Protein 4R2L (pdb70)

CATH classification: 3.40.50.620

Secondary structure (DSSP, 8-state):
--EEEEE--TT-HHHHHTTHHHHHHHHHHHT-EEEEEEEE---HHHHHTTB--B----HHHHHHHHHHHHHHHHTTS---GGGEEEEEEES-HHHHHHHHHHHTT-SEEEEESS-TT--S-SS-HHHHHHHHH-SSEEEEE-/--EEEEE--TT-HHHHHHTHHHHHHHHHHHT-EEEEEEEE---HHHHHH---HHHHHHHHHHHHHHHHTTS---GGGEEEEEEES-HHHHHHHHHHHTT-SEEEEE-----SSS-SS-HHHHHHHHH-SSEEEEE-

Nearest PDB structures (foldseek):
  4r2l-assembly1_B-2  TM=1.007E+00  e=8.405E-29  Salmonella enterica subsp. enterica serovar Typhimurium str. LT2
  4r2l-assembly1_A-2  TM=9.938E-01  e=1.748E-26  Salmonella enterica subsp. enterica serovar Typhimurium str. LT2
  3fh0-assembly1_B  TM=9.616E-01  e=6.471E-21  Klebsiella pneumoniae subsp. pneumoniae MGH 78578
  3fh0-assembly1_A  TM=9.639E-01  e=4.004E-20  Klebsiella pneumoniae subsp. pneumoniae MGH 78578
  3fdx-assembly1_A  TM=9.590E-01  e=9.958E-20  Klebsiella pneumoniae subsp. pneumoniae MGH 78578

B-factor: mean 38.32, std 17.68, range [14.51, 122.8]

InterPro domains:
  IPR006015 Universal stress protein A family [PR01438] (2-20)
  IPR006015 Universal stress protein A family [PR01438] (105-117)
  IPR006015 Universal stress protein A family [PR01438] (122-144)
  IPR006016 UspA [PF00582] (1-144)
  IPR014729 Rossmann-like alpha/beta/alpha sandwich fold [G3DSA:3.40.50.620] (1-144)

Solvent-accessible surface area: 14671 Å² total; per-residue (Å²): 137,45,22,0,0,0,19,9,69,50,96,21,92,62,34,3,60,42,3,38,75,32,0,50,25,4,5,82,74,56,72,2,33,1,22,0,1,4,20,26,72,59,96,105,163,114,57,104,112,29,72,80,156,34,148,31,88,57,57,115,91,57,58,66,106,5,87,59,83,0,74,56,25,18,167,128,9,131,29,81,97,122,39,34,92,21,34,34,18,78,10,29,36,78,81,61,11,38,101,30,8,102,97,53,87,7,65,0,0,1,12,16,1,41,139,57,106,63,107,98,146,74,12,20,83,50,8,26,18,0,0,93,96,5,136,15,2,0,0,0,0,74,131,53,19,0,0,0,21,9,64,46,98,29,96,78,30,3,110,36,4,19,74,34,0,49,28,5,5,105,70,47,79,1,50,1,22,0,2,4,20,27,76,60,108,102,168,146,78,98,129,103,146,56,63,76,88,69,51,65,94,4,29,65,70,0,101,61,20,26,138,117,16,123,25,67,96,130,33,36,92,34,37,41,19,83,7,34,33,71,74,60,10,29,87,33,7,118,125,55,88,9,64,0,0,0,11,16,0,38,149,79,92,180,68,128,153,74,16,21,86,51,8,24,18,0,1,90,92,6,133,15,2,0,0,0,0,73

Organism: Salmonella typhimurium (strain LT2 / SGSC1412 / ATCC 700720) (NCBI:txid99287)

Radius of gyration: 20.9 Å; Cα contacts (8 Å, |Δi|>4): 509; chains: 2; bounding box: 64×66×35 Å

Structure (mmCIF, N/CA/C/O backbone):
data_4R2L
#
_entry.id   4R2L
#
_cell.length_a   132.760
_cell.length_b   132.760
_cell.length_c   32.710
_cell.angle_alpha   90.00
_cell.angle_beta   90.00
_cell.angle_gamma   90.00
#
_symmetry.space_group_name_H-M   'P 43 21 2'
#
loop_
_entity.id
_entity.type
_entity.pdbx_description
1 polymer 'Universal stress protein F'
2 non-polymer 'MAGNESIUM ION'
3 non-polymer "ADENOSINE-5'-TRIPHOSPHATE"
4 non-polymer 'CHLORIDE ION'
5 non-polymer 1,2-ETHANEDIOL
6 water water
#
loop_
_atom_site.group_PDB
_atom_site.id
_atom_site.type_symbol
_atom_site.label_atom_id
_atom_site.label_alt_id
_atom_site.label_comp_id
_atom_site.label_asym_id
_atom_site.label_entity_id
_atom_site.label_seq_id
_atom_site.pdbx_PDB_ins_code
_atom_site.Cartn_x
_atom_site.Cartn_y
_atom_site.Cartn_z
_atom_site.occupancy
_atom_site.B_iso_or_equiv
_atom_site.auth_seq_id
_atom_site.auth_comp_id
_atom_site.auth_asym_id
_atom_site.auth_atom_id
_atom_site.pdbx_PDB_model_num
ATOM 1 N N . ASN A 1 16 ? 13.937 -56.438 4.792 1.00 51.96 2 ASN A N 1
ATOM 2 C CA . ASN A 1 16 ? 14.947 -56.753 3.729 1.00 49.78 2 ASN A CA 1
ATOM 3 C C . ASN A 1 16 ? 15.525 -55.501 3.003 1.00 46.25 2 ASN A C 1
ATOM 4 O O . ASN A 1 16 ? 15.536 -54.381 3.566 1.00 46.81 2 ASN A O 1
ATOM 6 N N . ARG A 1 17 ? 15.979 -55.683 1.760 1.00 69.14 3 ARG A N 1
ATOM 7 C CA . ARG A 1 17 ? 16.950 -54.755 1.152 1.00 59.82 3 ARG A CA 1
ATOM 8 C C . ARG A 1 17 ? 16.385 -53.359 0.820 1.00 52.63 3 ARG A C 1
ATOM 9 O O . ARG A 1 17 ? 15.208 -53.211 0.462 1.00 51.28 3 ARG A O 1
ATOM 17 N N . THR A 1 18 ? 17.244 -52.345 0.970 1.00 44.69 4 THR A N 1
ATOM 18 C CA . THR A 1 18 ? 16.888 -50.937 0.734 1.00 40.12 4 THR A CA 1
ATOM 19 C C . THR A 1 18 ? 17.800 -50.334 -0.327 1.00 34.94 4 THR A C 1
ATOM 20 O O . THR A 1 18 ? 19.034 -50.315 -0.166 1.00 32.72 4 THR A O 1
ATOM 24 N N . ILE A 1 19 ? 17.206 -49.778 -1.380 1.00 32.08 5 ILE A N 1
ATOM 25 C CA . ILE A 1 19 ? 17.989 -49.219 -2.483 1.00 29.09 5 ILE A CA 1
ATOM 26 C C . ILE A 1 19 ? 17.685 -47.711 -2.563 1.00 27.14 5 ILE A C 1
ATOM 27 O O . ILE A 1 19 ? 16.535 -47.309 -2.519 1.00 28.91 5 ILE A O 1
ATOM 32 N N . LEU A 1 20 ? 18.721 -46.903 -2.614 1.00 25.26 6 LEU A N 1
ATOM 33 C CA . LEU A 1 20 ? 18.609 -45.446 -2.891 1.00 24.29 6 LEU A CA 1
ATOM 34 C C . LEU A 1 20 ? 18.903 -45.038 -4.360 1.00 22.97 6 LEU A C 1
ATOM 35 O O . LEU A 1 20 ? 19.931 -45.384 -4.921 1.00 21.68 6 LEU A O 1
ATOM 40 N N . VAL A 1 21 ? 17.971 -44.297 -4.937 1.00 22.90 7 VAL A N 1
ATOM 41 C CA . VAL A 1 21 ? 18.025 -43.870 -6.314 1.00 23.49 7 VAL A CA 1
ATOM 42 C C . VAL A 1 21 ? 17.908 -42.350 -6.307 1.00 22.21 7 VAL A C 1
ATOM 43 O O . VAL A 1 21 ? 16.789 -41.785 -6.273 1.00 22.72 7 VAL A O 1
ATOM 47 N N . PRO A 1 22 ? 19.043 -41.682 -6.356 1.00 21.25 8 PRO A N 1
ATOM 48 C CA . PRO A 1 22 ? 19.115 -40.212 -6.394 1.00 21.09 8 PRO A CA 1
ATOM 49 C C . PRO A 1 22 ? 18.675 -39.768 -7.782 1.00 22.70 8 PRO A C 1
ATOM 50 O O . PRO A 1 22 ? 19.105 -40.349 -8.748 1.00 23.09 8 PRO A O 1
ATOM 54 N N . ILE A 1 23 ? 17.760 -38.806 -7.898 1.00 23.55 9 ILE A N 1
ATOM 55 C CA . ILE A 1 23 ? 17.286 -38.362 -9.174 1.00 25.62 9 ILE A CA 1
ATOM 56 C C . ILE A 1 23 ? 17.462 -36.849 -9.287 1.00 26.20 9 ILE A C 1
ATOM 57 O O . ILE A 1 23 ? 16.961 -36.100 -8.438 1.00 25.59 9 ILE A O 1
ATOM 62 N N . ASP A 1 24 ? 18.036 -36.409 -10.390 1.00 26.53 10 ASP A N 1
ATOM 63 C CA . ASP A 1 24 ? 18.141 -34.988 -10.667 1.00 28.67 10 ASP A CA 1
ATOM 64 C C . ASP A 1 24 ? 16.963 -34.646 -11.607 1.00 30.32 10 ASP A C 1
ATOM 65 O O . ASP A 1 24 ? 16.962 -34.982 -12.813 1.00 31.05 10 ASP A O 1
ATOM 70 N N . ILE A 1 25 ? 15.908 -34.011 -11.077 1.00 31.12 11 ILE A N 1
ATOM 71 C CA . ILE A 1 25 ? 14.728 -33.746 -11.905 1.00 33.68 11 ILE A CA 1
ATOM 72 C C . ILE A 1 25 ? 14.997 -32.828 -13.103 1.00 36.34 11 ILE A C 1
ATOM 73 O O . ILE A 1 25 ? 14.093 -32.613 -13.941 1.00 37.99 11 ILE A O 1
ATOM 78 N N . SER A 1 26 ? 16.177 -32.213 -13.149 1.00 36.92 12 SER A N 1
ATOM 79 C CA . SER A 1 26 ? 16.503 -31.368 -14.274 1.00 42.44 12 SER A CA 1
ATOM 80 C C . SER A 1 26 ? 16.948 -32.090 -15.571 1.00 46.53 12 SER A C 1
ATOM 81 O O . SER A 1 26 ? 17.083 -31.424 -16.583 1.00 48.98 12 SER A O 1
ATOM 84 N N . ASP A 1 27 ? 17.067 -33.424 -15.588 1.00 49.67 13 ASP A N 1
ATOM 85 C CA . ASP A 1 27 ? 17.443 -34.162 -16.834 1.00 55.13 13 ASP A CA 1
ATOM 86 C C . ASP A 1 27 ? 16.769 -35.555 -17.103 1.00 55.86 13 ASP A C 1
ATOM 87 O O . ASP A 1 27 ? 17.061 -36.513 -16.386 1.00 49.40 13 ASP A O 1
ATOM 92 N N . SER A 1 28 ? 15.935 -35.671 -18.154 1.00 57.84 14 SER A N 1
ATOM 93 C CA . SER A 1 28 ? 15.269 -36.959 -18.584 1.00 57.63 14 SER A CA 1
ATOM 94 C C . SER A 1 28 ? 16.115 -38.251 -18.686 1.00 57.75 14 SER A C 1
ATOM 95 O O . SER A 1 28 ? 15.662 -39.344 -18.309 1.00 53.86 14 SER A O 1
ATOM 97 N N . GLU A 1 29 ? 17.319 -38.139 -19.238 1.00 59.20 15 GLU A N 1
ATOM 98 C CA . GLU A 1 29 ? 18.136 -39.330 -19.510 1.00 60.23 15 GLU A CA 1
ATOM 99 C C . GLU A 1 29 ? 18.864 -39.878 -18.274 1.00 55.44 15 GLU A C 1
ATOM 100 O O . GLU A 1 29 ? 18.907 -41.111 -18.093 1.00 57.54 15 GLU A O 1
ATOM 106 N N . LEU A 1 30 ? 19.429 -38.999 -17.421 1.00 53.65 16 LEU A N 1
ATOM 107 C CA . LEU A 1 30 ? 20.055 -39.477 -16.153 1.00 47.53 16 LEU A CA 1
ATOM 108 C C . LEU A 1 30 ? 19.052 -40.410 -15.445 1.00 45.55 16 LEU A C 1
ATOM 109 O O . LEU A 1 30 ? 19.438 -41.359 -14.800 1.00 40.51 16 LEU A O 1
ATOM 114 N N . THR A 1 31 ? 17.751 -40.084 -15.560 1.00 48.19 17 THR A N 1
ATOM 115 C CA . THR A 1 31 ? 16.658 -40.975 -15.124 1.00 49.03 17 THR A CA 1
ATOM 116 C C . THR A 1 31 ? 16.333 -42.145 -16.040 1.00 49.31 17 THR A C 1
ATOM 117 O O . THR A 1 31 ? 16.347 -43.303 -15.601 1.00 54.50 17 THR A O 1
ATOM 121 N N . GLN A 1 32 ? 16.029 -41.859 -17.306 1.00 49.38 18 GLN A N 1
ATOM 122 C CA . GLN A 1 32 ? 15.655 -42.917 -18.228 1.00 49.80 18 GLN A CA 1
ATOM 123 C C . GLN A 1 32 ? 16.670 -44.118 -18.195 1.00 46.84 18 GLN A C 1
ATOM 124 O O . GLN A 1 32 ? 16.285 -45.291 -18.300 1.00 46.57 18 GLN A O 1
ATOM 126 N N . ARG A 1 33 ? 17.952 -43.849 -17.974 1.00 47.98 19 ARG A N 1
ATOM 127 C CA . ARG A 1 33 ? 19.012 -44.918 -18.029 1.00 45.27 19 ARG A CA 1
ATOM 128 C C . ARG A 1 33 ? 18.993 -46.005 -16.880 1.00 41.91 19 ARG A C 1
ATOM 129 O O . ARG A 1 33 ? 19.264 -47.214 -17.055 1.00 39.11 19 ARG A O 1
ATOM 137 N N . VAL A 1 34 ? 18.696 -45.506 -15.683 1.00 38.90 20 VAL A N 1
ATOM 138 C CA . VAL A 1 34 ? 18.715 -46.286 -14.517 1.00 36.15 20 VAL A CA 1
ATOM 139 C C . VAL A 1 34 ? 17.507 -47.200 -14.385 1.00 34.80 20 VAL A C 1
ATOM 140 O O . VAL A 1 34 ? 17.530 -48.073 -13.531 1.00 33.18 20 VAL A O 1
ATOM 142 N N . ILE A 1 35 ? 16.459 -46.998 -15.183 1.00 36.53 21 ILE A N 1
ATOM 143 C CA . ILE A 1 35 ? 15.182 -47.679 -14.941 1.00 38.42 21 ILE A CA 1
ATOM 144 C C . ILE A 1 35 ? 15.324 -49.194 -14.887 1.00 39.35 21 ILE A C 1
ATOM 145 O O . ILE A 1 35 ? 14.975 -49.836 -13.891 1.00 37.94 21 ILE A O 1
ATOM 150 N N . SER A 1 36 ? 15.853 -49.763 -15.953 1.00 40.65 22 SER A N 1
ATOM 151 C CA . SER A 1 36 ? 15.932 -51.202 -16.019 1.00 43.20 22 SER A CA 1
ATOM 152 C C . SER A 1 36 ? 16.828 -51.747 -14.909 1.00 39.55 22 SER A C 1
ATOM 153 O O . SER A 1 36 ? 16.536 -52.812 -14.363 1.00 39.44 22 SER A O 1
ATOM 156 N N . HIS A 1 37 ? 17.895 -51.030 -14.556 1.00 35.96 23 HIS A N 1
ATOM 157 C CA . HIS A 1 37 ? 18.770 -51.457 -13.456 1.00 35.37 23 HIS A CA 1
ATOM 158 C C . HIS A 1 37 ? 18.106 -51.444 -12.085 1.00 33.76 23 HIS A C 1
ATOM 159 O O . HIS A 1 37 ? 18.287 -52.346 -11.280 1.00 34.07 23 HIS A O 1
ATOM 166 N N . VAL A 1 38 ? 17.332 -50.401 -11.819 1.00 32.57 24 VAL A N 1
ATOM 167 C CA . VAL A 1 38 ? 16.626 -50.259 -10.539 1.00 33.02 24 VAL A CA 1
ATOM 168 C C . VAL A 1 38 ? 15.556 -51.349 -10.401 1.00 34.98 24 VAL A C 1
ATOM 169 O O . VAL A 1 38 ? 15.409 -51.956 -9.343 1.00 35.87 24 VAL A O 1
ATOM 173 N N . GLU A 1 39 ? 14.856 -51.626 -11.492 1.00 37.42 25 GLU A N 1
ATOM 174 C CA . GLU A 1 39 ? 13.818 -52.651 -11.504 1.00 40.60 25 GLU A CA 1
ATOM 175 C C . GLU A 1 39 ? 14.428 -54.033 -11.229 1.00 42.79 25 GLU A C 1
ATOM 176 O O . GLU A 1 39 ? 13.922 -54.793 -10.401 1.00 44.62 25 GLU A O 1
ATOM 182 N N . ALA A 1 40 ? 15.534 -54.314 -11.910 1.00 41.63 26 ALA A N 1
ATOM 183 C CA . ALA A 1 40 ? 16.209 -55.601 -11.832 1.00 43.76 26 ALA A CA 1
ATOM 184 C C . ALA A 1 40 ? 16.762 -55.796 -10.422 1.00 43.46 26 ALA A C 1
ATOM 185 O O . ALA A 1 40 ? 16.592 -56.866 -9.823 1.00 44.97 26 ALA A O 1
ATOM 187 N N . GLU A 1 41 ? 17.382 -54.753 -9.880 1.00 40.54 27 GLU A N 1
ATOM 188 C CA . GLU A 1 41 ? 17.959 -54.846 -8.533 1.00 42.59 27 GLU A CA 1
ATOM 189 C C . GLU A 1 41 ? 16.828 -55.027 -7.506 1.00 43.32 27 GLU A C 1
ATOM 190 O O . GLU A 1 41 ? 16.953 -55.783 -6.540 1.00 44.07 27 GLU A O 1
ATOM 196 N N . ALA A 1 42 ? 15.706 -54.358 -7.741 1.00 43.56 28 ALA A N 1
ATOM 197 C CA . ALA A 1 42 ? 14.581 -54.448 -6.830 1.00 47.01 28 ALA A CA 1
ATOM 198 C C . ALA A 1 42 ? 13.958 -55.837 -6.850 1.00 52.38 28 ALA A C 1
ATOM 199 O O . ALA A 1 42 ? 13.635 -56.362 -5.793 1.00 55.67 28 ALA A O 1
ATOM 201 N N . LYS A 1 43 ? 13.809 -56.433 -8.040 1.00 55.49 29 LYS A N 1
ATOM 202 C CA . LYS A 1 43 ? 13.101 -57.734 -8.193 1.00 61.13 29 LYS A CA 1
ATOM 203 C C . LYS A 1 43 ? 13.848 -58.895 -7.555 1.00 64.85 29 LYS A C 1
ATOM 204 O O . LYS A 1 43 ? 13.240 -59.884 -7.148 1.00 68.32 29 LYS A O 1
ATOM 206 N N . ILE A 1 44 ? 15.171 -58.783 -7.485 1.00 65.22 30 ILE A N 1
ATOM 207 C CA . ILE A 1 44 ? 16.010 -59.818 -6.866 1.00 69.53 30 ILE A CA 1
ATOM 208 C C . ILE A 1 44 ? 15.353 -60.330 -5.557 1.00 73.03 30 ILE A C 1
ATOM 209 O O . ILE A 1 44 ? 15.223 -61.546 -5.354 1.00 77.13 30 ILE A O 1
ATOM 214 N N . ASP A 1 45 ? 14.892 -59.407 -4.708 1.00 72.41 31 ASP A N 1
ATOM 215 C CA . ASP A 1 45 ? 14.385 -59.761 -3.369 1.00 74.64 31 ASP A CA 1
ATOM 216 C C . ASP A 1 45 ? 13.352 -58.765 -2.815 1.00 71.97 31 ASP A C 1
ATOM 217 O O . ASP A 1 45 ? 13.305 -58.510 -1.601 1.00 72.31 31 ASP A O 1
ATOM 222 N N . ASP A 1 46 ? 12.527 -58.215 -3.704 1.00 69.03 32 ASP A N 1
ATOM 223 C CA . ASP A 1 46 ? 11.468 -57.259 -3.329 1.00 67.54 32 ASP A CA 1
ATOM 224 C C . ASP A 1 46 ? 11.954 -56.135 -2.384 1.00 61.57 32 ASP A C 1
ATOM 225 O O . ASP A 1 46 ? 11.368 -55.876 -1.330 1.00 63.13 32 ASP A O 1
ATOM 227 N N . ALA A 1 47 ? 13.021 -55.455 -2.793 1.00 56.53 33 ALA A N 1
ATOM 228 C CA . ALA A 1 47 ? 13.593 -54.364 -2.016 1.00 51.69 33 ALA A CA 1
ATOM 229 C C . ALA A 1 47 ? 12.680 -53.121 -1.995 1.00 48.88 33 ALA A C 1
ATOM 230 O O . ALA A 1 47 ? 11.896 -52.908 -2.918 1.00 50.13 33 ALA A O 1
ATOM 232 N N . LYS A 1 48 ? 12.787 -52.318 -0.935 1.00 46.13 34 LYS A N 1
ATOM 233 C CA . LYS A 1 48 ? 12.225 -50.971 -0.897 1.00 43.25 34 LYS A CA 1
ATOM 234 C C . LYS A 1 48 ? 13.148 -49.989 -1.608 1.00 38.69 34 LYS A C 1
ATOM 235 O O . LYS A 1 48 ? 14.377 -50.003 -1.402 1.00 36.46 34 LYS A O 1
ATOM 237 N N . VAL A 1 49 ? 12.558 -49.159 -2.461 1.00 36.81 35 VAL A N 1
ATOM 238 C CA . VAL A 1 49 ? 13.332 -48.227 -3.266 1.00 33.25 35 VAL A CA 1
ATOM 239 C C . VAL A 1 49 ? 12.975 -46.811 -2.864 1.00 32.57 35 VAL A C 1
ATOM 240 O O . VAL A 1 49 ? 11.791 -46.370 -2.959 1.00 35.16 35 VAL A O 1
ATOM 244 N N . HIS A 1 50 ? 13.992 -46.124 -2.373 1.00 30.73 36 HIS A N 1
ATOM 245 C CA . HIS A 1 50 ? 13.899 -44.727 -1.976 1.00 31.15 36 HIS A CA 1
ATOM 246 C C . HIS A 1 50 ? 14.473 -43.836 -3.070 1.00 27.80 36 HIS A C 1
ATOM 247 O O . HIS A 1 50 ? 15.602 -44.005 -3.453 1.00 26.03 36 HIS A O 1
ATOM 254 N N . PHE A 1 51 ? 13.668 -42.895 -3.569 1.00 28.17 37 PHE A N 1
ATOM 255 C CA . PHE A 1 51 ? 14.110 -41.948 -4.591 1.00 27.28 37 PHE A CA 1
ATOM 256 C C . PHE A 1 51 ? 14.311 -40.603 -3.942 1.00 28.06 37 PHE A C 1
ATOM 257 O O . PHE A 1 51 ? 13.458 -40.165 -3.176 1.00 31.26 37 PHE A O 1
ATOM 265 N N . LEU A 1 52 ? 15.437 -39.970 -4.213 1.00 27.23 38 LEU A N 1
ATOM 266 C CA . LEU A 1 52 ? 15.765 -38.682 -3.604 1.00 27.98 38 LEU A CA 1
ATOM 267 C C . LEU A 1 52 ? 16.181 -37.656 -4.636 1.00 28.39 38 LEU A C 1
ATOM 268 O O . LEU A 1 52 ? 17.096 -37.902 -5.425 1.00 26.19 38 LEU A O 1
ATOM 273 N N . THR A 1 53 ? 15.528 -36.494 -4.609 1.00 27.77 39 THR A N 1
ATOM 274 C CA . THR A 1 53 ? 15.986 -35.360 -5.379 1.00 28.75 39 THR A CA 1
ATOM 275 C C . THR A 1 53 ? 16.422 -34.279 -4.428 1.00 30.03 39 THR A C 1
ATOM 276 O O . THR A 1 53 ? 15.788 -34.035 -3.362 1.00 31.38 39 THR A O 1
ATOM 280 N N . VAL A 1 54 ? 17.516 -33.627 -4.798 1.00 29.85 40 VAL A N 1
ATOM 281 C CA . VAL A 1 54 ? 18.103 -32.592 -3.954 1.00 31.91 40 VAL A CA 1
ATOM 282 C C . VAL A 1 54 ? 18.073 -31.262 -4.656 1.00 33.85 40 VAL A C 1
ATOM 283 O O . VAL A 1 54 ? 18.522 -31.139 -5.805 1.00 33.55 40 VAL A O 1
ATOM 287 N N . ILE A 1 55 ? 17.505 -30.273 -3.964 1.00 36.61 41 ILE A N 1
ATOM 288 C CA . ILE A 1 55 ? 17.429 -28.901 -4.463 1.00 39.03 41 ILE A CA 1
ATOM 289 C C . ILE A 1 55 ? 18.715 -28.224 -4.027 1.00 40.52 41 ILE A C 1
ATOM 290 O O . ILE A 1 55 ? 18.922 -28.028 -2.838 1.00 40.74 41 ILE A O 1
ATOM 295 N N . PRO A 1 56 ? 19.561 -27.860 -4.987 1.00 43.04 42 PRO A N 1
ATOM 296 C CA . PRO A 1 56 ? 20.887 -27.473 -4.521 1.00 45.06 42 PRO A CA 1
ATOM 297 C C . PRO A 1 56 ? 20.990 -26.093 -3.904 1.00 49.96 42 PRO A C 1
ATOM 298 O O . PRO A 1 56 ? 20.302 -25.162 -4.303 1.00 52.10 42 PRO A O 1
ATOM 302 N N . SER A 1 57 ? 21.829 -25.981 -2.877 1.00 54.68 43 SER A N 1
ATOM 303 C CA . SER A 1 57 ? 22.061 -24.691 -2.228 1.00 58.94 43 SER A CA 1
ATOM 304 C C . SER A 1 57 ? 22.915 -23.854 -3.165 1.00 58.92 43 SER A C 1
ATOM 305 O O . SER A 1 57 ? 23.673 -24.404 -3.951 1.00 57.33 43 SER A O 1
ATOM 308 N N . LEU A 1 58 ? 22.767 -22.533 -3.067 1.00 61.06 44 LEU A N 1
ATOM 309 C CA . LEU A 1 58 ? 23.272 -21.562 -4.056 1.00 62.67 44 LEU A CA 1
ATOM 310 C C . LEU A 1 58 ? 24.243 -20.555 -3.471 1.00 64.28 44 LEU A C 1
ATOM 311 O O . LEU A 1 58 ? 23.990 -19.337 -3.543 1.00 67.25 44 LEU A O 1
ATOM 316 N N . PRO A 1 59 ? 25.355 -21.045 -2.896 1.00 61.74 45 PRO A N 1
ATOM 317 C CA . PRO A 1 59 ? 26.226 -20.168 -2.107 1.00 64.59 45 PRO A CA 1
ATOM 318 C C . PRO A 1 59 ? 26.663 -18.921 -2.869 1.00 68.60 45 PRO A C 1
ATOM 319 O O . PRO A 1 59 ? 26.605 -17.784 -2.340 1.00 72.47 45 PRO A O 1
ATOM 323 N N . TYR A 1 60 ? 27.078 -19.124 -4.116 1.00 66.63 46 TYR A N 1
ATOM 324 C CA . TYR A 1 60 ? 27.564 -18.003 -4.946 1.00 70.90 46 TYR A CA 1
ATOM 325 C C . TYR A 1 60 ? 26.453 -16.972 -5.207 1.00 74.16 46 TYR A C 1
ATOM 326 O O . TYR A 1 60 ? 26.625 -15.791 -4.952 1.00 78.84 46 TYR A O 1
ATOM 335 N N . TYR A 1 61 ? 25.302 -17.426 -5.687 1.00 72.72 47 TYR A N 1
ATOM 336 C CA . TYR A 1 61 ? 24.179 -16.514 -5.914 1.00 76.37 47 TYR A CA 1
ATOM 337 C C . TYR A 1 61 ? 23.793 -15.814 -4.638 1.00 78.68 47 TYR A C 1
ATOM 338 O O . TYR A 1 61 ? 23.475 -14.622 -4.641 1.00 81.90 47 TYR A O 1
ATOM 347 N N . ALA A 1 62 ? 23.846 -16.554 -3.538 1.00 76.13 48 ALA A N 1
ATOM 348 C CA . ALA A 1 62 ? 23.740 -15.929 -2.224 1.00 79.54 48 ALA A CA 1
ATOM 349 C C . ALA A 1 62 ? 24.655 -14.717 -2.127 1.00 83.78 48 ALA A C 1
ATOM 350 O O . ALA A 1 62 ? 24.168 -13.635 -1.773 1.00 88.86 48 ALA A O 1
ATOM 352 N N . SER A 1 63 ? 25.957 -14.866 -2.443 1.00 83.24 49 SER A N 1
ATOM 353 C CA A SER A 1 63 ? 26.906 -13.734 -2.300 0.80 88.32 49 SER A CA 1
ATOM 354 C CA B SER A 1 63 ? 26.912 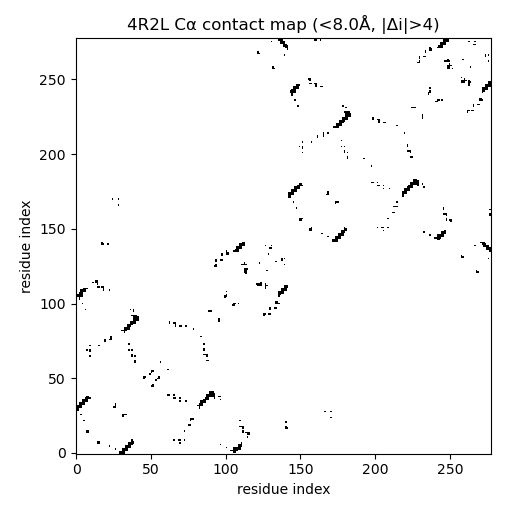-13.754 -2.312 0.20 88.47 49 SER A CA 1
ATOM 355 C C . SER A 1 63 ? 26.582 -12.551 -3.220 1.00 92.99 49 SER A C 1
ATOM 356 O O . SER A 1 63 ? 26.980 -11.410 -2.933 1.00 98.90 49 SER A O 1
ATOM 361 N N . LEU A 1 64 ? 25.865 -12.813 -4.319 1.00 90.96 50 LEU A N 1
ATOM 362 C CA . LEU A 1 64 ? 25.359 -11.757 -5.214 1.00 95.26 50 LEU A CA 1
ATOM 363 C C . LEU A 1 64 ? 24.037 -11.189 -4.712 1.00 96.98 50 LEU A C 1
ATOM 364 O O . LEU A 1 64 ? 23.363 -10.451 -5.422 1.00 99.81 50 LEU A O 1
ATOM 369 N N . GLY A 1 65 ? 23.656 -11.542 -3.491 1.00 96.07 51 GLY A N 1
ATOM 370 C CA . GLY A 1 65 ? 22.452 -10.994 -2.886 1.00 98.90 51 GLY A CA 1
ATOM 371 C C . GLY A 1 65 ? 21.156 -11.680 -3.291 1.00 96.38 51 GLY A C 1
ATOM 372 O O . GLY A 1 65 ? 20.093 -11.073 -3.139 1.00 98.61 51 GLY A O 1
ATOM 373 N N . LEU A 1 66 ? 21.238 -12.938 -3.776 1.00 92.56 52 LEU A N 1
ATOM 374 C CA . LEU A 1 66 ? 20.047 -13.730 -4.181 1.00 90.37 52 LEU A CA 1
ATOM 375 C C . LEU A 1 66 ? 19.688 -14.835 -3.184 1.00 86.81 52 LEU A C 1
ATOM 376 O O . LEU A 1 66 ? 20.466 -15.778 -2.972 1.00 84.86 52 LEU A O 1
ATOM 381 N N . ALA A 1 67 ? 18.486 -14.742 -2.619 1.00 88.47 53 ALA A N 1
ATOM 382 C CA . ALA A 1 67 ? 18.039 -15.663 -1.578 1.00 86.47 53 ALA A CA 1
ATOM 383 C C . ALA A 1 67 ? 16.769 -16.410 -2.000 1.00 83.71 53 ALA A C 1
ATOM 384 O O . ALA A 1 67 ? 15.699 -15.779 -2.095 1.00 88.52 53 ALA A O 1
ATOM 386 N N . SER A 1 69 ? 18.089 -8.909 0.472 1.00 116.48 55 SER A N 1
ATOM 387 C CA . SER A 1 69 ? 17.974 -7.914 -0.576 1.00 120.35 55 SER A CA 1
ATOM 388 C C . SER A 1 69 ? 17.201 -8.469 -1.769 1.00 116.97 55 SER A C 1
ATOM 389 O O . SER A 1 69 ? 16.094 -7.997 -2.074 1.00 119.16 55 SER A O 1
ATOM 391 N N . ALA A 1 70 ? 17.782 -9.461 -2.436 1.00 111.68 56 ALA A N 1
ATOM 392 C CA . ALA A 1 70 ? 17.188 -10.063 -3.641 1.00 108.90 56 ALA A CA 1
ATOM 393 C C . ALA A 1 70 ? 16.582 -11.432 -3.353 1.00 102.55 56 ALA A C 1
ATOM 394 O O . ALA A 1 70 ? 16.956 -12.083 -2.373 1.00 99.39 56 ALA A O 1
ATOM 396 N N . GLU A 1 71 ? 15.700 -11.880 -4.257 1.00 100.53 57 GLU A N 1
ATOM 397 C CA . GLU A 1 71 ? 14.719 -12.930 -3.958 1.00 95.66 57 GLU A CA 1
ATOM 398 C C . GLU A 1 71 ? 14.636 -14.081 -4.970 1.00 92.22 57 GLU A C 1
ATOM 399 O O . GLU A 1 71 ? 14.502 -13.870 -6.181 1.00 93.40 57 GLU A O 1
ATOM 405 N N . LEU A 1 72 ? 14.716 -15.296 -4.432 1.00 86.72 58 LEU A N 1
ATOM 406 C CA . LEU A 1 72 ? 14.296 -16.525 -5.094 1.00 81.94 58 LEU A CA 1
ATOM 407 C C . LEU A 1 72 ? 13.008 -16.976 -4.364 1.00 81.22 58 LEU A C 1
ATOM 408 O O . LEU A 1 72 ? 12.704 -16.442 -3.297 1.00 83.99 58 LEU A O 1
ATOM 410 N N . PRO A 1 73 ? 12.241 -17.950 -4.921 1.00 78.69 59 PRO A N 1
ATOM 411 C CA . PRO A 1 73 ? 10.979 -18.439 -4.284 1.00 77.52 59 PRO A CA 1
ATOM 412 C C . PRO A 1 73 ? 11.198 -19.080 -2.915 1.00 74.02 59 PRO A C 1
ATOM 413 O O . PRO A 1 73 ? 12.337 -19.373 -2.554 1.00 70.22 59 PRO A O 1
ATOM 417 N N . ALA A 1 74 ? 10.114 -19.271 -2.165 1.00 73.07 60 ALA A N 1
ATOM 418 C CA . ALA A 1 74 ? 10.191 -19.930 -0.861 1.00 71.72 60 ALA A CA 1
ATOM 419 C C . ALA A 1 74 ? 10.674 -21.375 -1.022 1.00 66.21 60 ALA A C 1
ATOM 420 O O . ALA A 1 74 ? 10.218 -22.068 -1.921 1.00 64.25 60 ALA A O 1
ATOM 422 N N . MET A 1 75 ? 11.578 -21.825 -0.156 1.00 64.98 61 MET A N 1
ATOM 423 C CA . MET A 1 75 ? 12.035 -23.210 -0.194 1.00 60.97 61 MET A CA 1
ATOM 424 C C . MET A 1 75 ? 10.882 -24.200 -0.016 1.00 59.46 61 MET A C 1
ATOM 425 O O . MET A 1 75 ? 10.869 -25.258 -0.645 1.00 56.49 61 MET A O 1
ATOM 430 N N . ASP A 1 76 ? 9.924 -23.876 0.843 1.00 61.37 62 ASP A N 1
ATOM 431 C CA . ASP A 1 76 ? 8.748 -24.741 0.984 1.00 61.94 62 ASP A CA 1
ATOM 432 C C . ASP A 1 76 ? 8.071 -25.006 -0.362 1.00 59.78 62 ASP A C 1
ATOM 433 O O . ASP A 1 76 ? 7.723 -26.150 -0.650 1.00 57.35 62 ASP A O 1
ATOM 438 N N . ASP A 1 77 ? 7.939 -23.965 -1.186 1.00 60.39 63 ASP A N 1
ATOM 439 C CA . ASP A 1 77 ? 7.332 -24.113 -2.513 1.00 60.60 63 ASP A CA 1
ATOM 440 C C . ASP A 1 77 ? 8.265 -24.820 -3.491 1.00 56.36 63 ASP A C 1
ATOM 441 O O . ASP A 1 77 ? 7.797 -25.601 -4.328 1.00 52.85 63 ASP A O 1
ATOM 446 N N . LEU A 1 78 ? 9.570 -24.553 -3.403 1.00 54.30 64 LEU A N 1
ATOM 447 C CA . LEU A 1 78 ? 10.507 -25.215 -4.293 1.00 51.75 64 LEU A CA 1
ATOM 448 C C . LEU A 1 78 ? 10.457 -26.711 -4.041 1.00 48.32 64 LEU A C 1
ATOM 449 O O . LEU A 1 78 ? 10.429 -27.478 -4.989 1.00 46.37 64 LEU A O 1
ATOM 454 N N . LYS A 1 79 ? 10.458 -27.124 -2.771 1.00 47.94 65 LYS A N 1
ATOM 455 C CA . LYS A 1 79 ? 10.397 -28.563 -2.416 1.00 46.48 65 LYS A CA 1
ATOM 456 C C . LYS A 1 79 ? 9.087 -29.235 -2.885 1.00 45.85 65 LYS A C 1
ATOM 457 O O . LYS A 1 79 ? 9.123 -30.355 -3.417 1.00 43.49 65 LYS A O 1
ATOM 462 N N . ALA A 1 80 ? 7.955 -28.553 -2.697 1.00 48.44 66 ALA A N 1
ATOM 463 C CA . ALA A 1 80 ? 6.646 -29.078 -3.124 1.00 49.24 66 ALA A CA 1
ATOM 464 C C . ALA A 1 80 ? 6.659 -29.331 -4.639 1.00 48.29 66 ALA A C 1
ATOM 465 O O . ALA A 1 80 ? 6.254 -30.395 -5.123 1.00 47.64 66 ALA A O 1
ATOM 467 N N . GLU A 1 81 ? 7.173 -28.354 -5.368 1.00 48.06 67 GLU A N 1
ATOM 468 C CA . GLU A 1 81 ? 7.361 -28.486 -6.805 1.00 47.78 67 GLU A CA 1
ATOM 469 C C . GLU A 1 81 ? 8.318 -29.611 -7.187 1.00 43.02 67 GLU A C 1
ATOM 470 O O . GLU A 1 81 ? 8.020 -30.368 -8.091 1.00 41.17 67 GLU A O 1
ATOM 476 N N . ALA A 1 82 ? 9.478 -29.674 -6.541 1.00 40.25 68 ALA A N 1
ATOM 477 C CA . ALA A 1 82 ? 10.480 -30.711 -6.885 1.00 37.38 68 ALA A CA 1
ATOM 478 C C . ALA A 1 82 ? 9.869 -32.074 -6.578 1.00 35.90 68 ALA A C 1
ATOM 479 O O . ALA A 1 82 ? 9.981 -32.990 -7.369 1.00 32.97 68 ALA A O 1
ATOM 481 N N . LYS A 1 83 ? 9.129 -32.155 -5.464 1.00 37.83 69 LYS A N 1
ATOM 482 C CA . LYS A 1 83 ? 8.456 -33.389 -5.116 1.00 38.43 69 LYS A CA 1
ATOM 483 C C . LYS A 1 83 ? 7.426 -33.820 -6.145 1.00 37.94 69 LYS A C 1
ATOM 484 O O . LYS A 1 83 ? 7.352 -35.001 -6.483 1.00 37.63 69 LYS A O 1
ATOM 490 N N . SER A 1 84 ? 6.628 -32.899 -6.647 1.00 38.20 70 SER A N 1
ATOM 491 C CA A SER A 1 84 ? 5.635 -33.264 -7.640 0.80 39.44 70 SER A CA 1
ATOM 492 C CA B SER A 1 84 ? 5.643 -33.267 -7.648 0.20 39.13 70 SER A CA 1
ATOM 493 C C . SER A 1 84 ? 6.326 -33.822 -8.901 1.00 37.41 70 SER A C 1
ATOM 494 O O . SER A 1 84 ? 5.813 -34.746 -9.521 1.00 37.76 70 SER A O 1
ATOM 499 N N . GLN A 1 85 ? 7.453 -33.241 -9.295 1.00 35.35 71 GLN A N 1
ATOM 500 C CA . GLN A 1 85 ? 8.141 -33.743 -10.489 1.00 34.27 71 GLN A CA 1
ATOM 501 C C . GLN A 1 85 ? 8.805 -35.083 -10.255 1.00 32.11 71 GLN A C 1
ATOM 502 O O . GLN A 1 85 ? 8.820 -35.941 -11.129 1.00 31.87 71 GLN A O 1
ATOM 508 N N . LEU A 1 86 ? 9.370 -35.259 -9.077 1.00 30.11 72 LEU A N 1
ATOM 509 C CA . LEU A 1 86 ? 9.943 -36.534 -8.716 1.00 28.90 72 LEU A CA 1
ATOM 510 C C . LEU A 1 86 ? 8.897 -37.613 -8.740 1.00 29.96 72 LEU A C 1
ATOM 511 O O . LEU A 1 86 ? 9.181 -38.714 -9.156 1.00 29.38 72 LEU A O 1
ATOM 516 N N . GLU A 1 87 ? 7.749 -37.332 -8.172 1.00 32.58 73 GLU A N 1
ATOM 517 C CA . GLU A 1 87 ? 6.655 -38.287 -8.150 1.00 35.23 73 GLU A CA 1
ATOM 518 C C . GLU A 1 87 ? 6.295 -38.782 -9.571 1.00 35.40 73 GLU A C 1
ATOM 519 O O . GLU A 1 87 ? 5.994 -39.972 -9.774 1.00 35.14 73 GLU A O 1
ATOM 525 N N . ALA A 1 88 ? 6.324 -37.881 -10.555 1.00 35.44 74 ALA A N 1
ATOM 526 C CA . ALA A 1 88 ? 5.992 -38.277 -11.934 1.00 36.83 74 ALA A CA 1
ATOM 527 C C . ALA A 1 88 ? 7.102 -39.213 -12.431 1.00 35.64 74 ALA A C 1
ATOM 528 O O . ALA A 1 88 ? 6.805 -40.193 -13.087 1.00 37.08 74 ALA A O 1
ATOM 530 N N . ILE A 1 89 ? 8.346 -38.896 -12.119 1.00 34.13 75 ILE A N 1
ATOM 531 C CA . ILE A 1 89 ? 9.502 -39.721 -12.526 1.00 34.01 75 ILE A CA 1
ATOM 532 C C . ILE A 1 89 ? 9.484 -41.114 -11.901 1.00 32.97 75 ILE A C 1
ATOM 533 O O . ILE A 1 89 ? 9.749 -42.116 -12.561 1.00 33.64 75 ILE A O 1
ATOM 538 N N . ILE A 1 90 ? 9.125 -41.182 -10.636 1.00 33.10 76 ILE A N 1
ATOM 539 C CA . ILE A 1 90 ? 9.010 -42.456 -9.952 1.00 33.15 76 ILE A CA 1
ATOM 540 C C . ILE A 1 90 ? 8.045 -43.392 -10.636 1.00 35.26 76 ILE A C 1
ATOM 541 O O . ILE A 1 90 ? 8.318 -44.576 -10.725 1.00 35.26 76 ILE A O 1
ATOM 546 N N . LYS A 1 91 ? 6.919 -42.870 -11.157 1.00 36.11 77 LYS A N 1
ATOM 547 C CA . LYS A 1 91 ? 5.948 -43.703 -11.827 1.00 39.16 77 LYS A CA 1
ATOM 548 C C . LYS A 1 91 ? 6.448 -44.368 -13.115 1.00 39.55 77 LYS A C 1
ATOM 549 O O . LYS A 1 91 ? 5.855 -45.299 -13.585 1.00 41.33 77 LYS A O 1
ATOM 555 N N . LYS A 1 92 ? 7.526 -43.857 -13.664 1.00 38.76 78 LYS A N 1
ATOM 556 C CA . LYS A 1 92 ? 8.208 -44.481 -14.795 1.00 40.07 78 LYS A CA 1
ATOM 557 C C . LYS A 1 92 ? 8.905 -45.826 -14.413 1.00 39.40 78 LYS A C 1
ATOM 558 O O . LYS A 1 92 ? 9.229 -46.608 -15.292 1.00 40.37 78 LYS A O 1
ATOM 564 N N . PHE A 1 93 ? 9.062 -46.101 -13.122 1.00 37.98 79 PHE A N 1
ATOM 565 C CA . PHE A 1 93 ? 9.642 -47.370 -12.674 1.00 39.44 79 PHE A CA 1
ATOM 566 C C . PHE A 1 93 ? 8.534 -48.382 -12.391 1.00 44.11 79 PHE A C 1
ATOM 567 O O . PHE A 1 93 ? 7.545 -48.081 -11.721 1.00 44.96 79 PHE A O 1
ATOM 575 N N . ASN A 1 94 ? 8.648 -49.584 -12.948 1.00 48.97 80 ASN A N 1
ATOM 576 C CA . ASN A 1 94 ? 7.656 -50.631 -12.671 1.00 53.00 80 ASN A CA 1
ATOM 577 C C . ASN A 1 94 ? 7.935 -51.276 -11.306 1.00 52.83 80 ASN A C 1
ATOM 578 O O . ASN A 1 94 ? 8.701 -52.254 -11.202 1.00 53.59 80 ASN A O 1
ATOM 583 N N . LEU A 1 95 ? 7.369 -50.674 -10.263 1.00 52.48 81 LEU A N 1
ATOM 584 C CA . LEU A 1 95 ? 7.610 -51.086 -8.879 1.00 52.19 81 LEU A CA 1
ATOM 585 C C . LEU A 1 95 ? 6.292 -51.031 -8.119 1.00 55.38 81 LEU A C 1
ATOM 586 O O . LEU A 1 95 ? 5.494 -50.136 -8.359 1.00 55.91 81 LEU A O 1
ATOM 591 N N . PRO A 1 96 ? 6.074 -51.961 -7.188 1.00 57.61 82 PRO A N 1
ATOM 592 C CA . PRO A 1 96 ? 4.839 -51.849 -6.424 1.00 61.72 82 PRO A CA 1
ATOM 593 C C . PRO A 1 96 ? 4.832 -50.569 -5.568 1.00 59.65 82 PRO A C 1
ATOM 594 O O . PRO A 1 96 ? 5.857 -50.204 -4.981 1.00 52.87 82 PRO A O 1
ATOM 598 N N . ALA A 1 97 ? 3.675 -49.917 -5.493 1.00 60.83 83 ALA A N 1
ATOM 599 C CA . ALA A 1 97 ? 3.520 -48.644 -4.773 1.00 60.68 83 ALA A CA 1
ATOM 600 C C . ALA A 1 97 ? 3.968 -48.695 -3.297 1.00 61.29 83 ALA A C 1
ATOM 601 O O . ALA A 1 97 ? 4.433 -47.684 -2.766 1.00 59.44 83 ALA A O 1
ATOM 603 N N . ASP A 1 98 ? 3.843 -49.862 -2.654 1.00 64.90 84 ASP A N 1
ATOM 604 C CA . ASP A 1 98 ? 4.287 -50.049 -1.265 1.00 66.72 84 ASP A CA 1
ATOM 605 C C . ASP A 1 98 ? 5.790 -50.304 -1.107 1.00 62.85 84 ASP A C 1
ATOM 606 O O . ASP A 1 98 ? 6.274 -50.372 0.026 1.00 63.37 84 ASP A O 1
ATOM 611 N N . ARG A 1 99 ? 6.522 -50.465 -2.218 1.00 58.39 85 ARG A N 1
ATOM 612 C CA . ARG A 1 99 ? 7.994 -50.642 -2.175 1.00 54.52 85 ARG A CA 1
ATOM 613 C C . ARG A 1 99 ? 8.746 -49.390 -2.658 1.00 49.50 85 ARG A C 1
ATOM 614 O O . ARG A 1 99 ? 9.944 -49.444 -2.980 1.00 45.07 85 ARG A O 1
ATOM 619 N N . VAL A 1 100 ? 8.055 -48.256 -2.689 1.00 48.05 86 VAL A N 1
ATOM 620 C CA . VAL A 1 100 ? 8.634 -47.025 -3.184 1.00 45.74 86 VAL A CA 1
ATOM 621 C C . VAL A 1 100 ? 8.330 -45.851 -2.260 1.00 45.14 86 VAL A C 1
ATOM 622 O O . VAL A 1 100 ? 7.237 -45.761 -1.682 1.00 45.68 86 VAL A O 1
ATOM 626 N N . GLN A 1 101 ? 9.279 -44.925 -2.176 1.00 41.95 87 GLN A N 1
ATOM 627 C CA . GLN A 1 101 ? 9.122 -43.712 -1.379 1.00 43.23 87 GLN A CA 1
ATOM 628 C C . GLN A 1 101 ? 9.905 -42.548 -2.018 1.00 39.32 87 GLN A C 1
ATOM 629 O O . GLN A 1 101 ? 11.032 -42.739 -2.519 1.00 36.86 87 GLN A O 1
ATOM 635 N N . ALA A 1 102 ? 9.253 -41.385 -2.074 1.00 38.58 88 ALA A N 1
ATOM 636 C CA . ALA A 1 102 ? 9.817 -40.134 -2.616 1.00 36.80 88 ALA A CA 1
ATOM 637 C C . ALA A 1 102 ? 10.359 -39.221 -1.497 1.00 36.63 88 ALA A C 1
ATOM 638 O O . ALA A 1 102 ? 9.648 -38.950 -0.499 1.00 36.61 88 ALA A O 1
ATOM 640 N N . HIS A 1 103 ? 11.534 -38.655 -1.738 1.00 34.01 89 HIS A N 1
ATOM 641 C CA . HIS A 1 103 ? 12.187 -37.721 -0.813 1.00 34.38 89 HIS A CA 1
ATOM 642 C C . HIS A 1 103 ? 12.726 -36.513 -1.534 1.00 33.62 89 HIS A C 1
ATOM 643 O O . HIS A 1 103 ? 13.347 -36.625 -2.597 1.00 30.45 89 HIS A O 1
ATOM 650 N N . VAL A 1 104 ? 12.556 -35.362 -0.902 1.00 34.67 90 VAL A N 1
ATOM 651 C CA . VAL A 1 104 ? 13.209 -34.179 -1.356 1.00 35.18 90 VAL A CA 1
ATOM 652 C C . VAL A 1 104 ? 14.048 -33.615 -0.212 1.00 36.81 90 VAL A C 1
ATOM 653 O O . VAL A 1 104 ? 13.619 -33.594 0.935 1.00 37.13 90 VAL A O 1
ATOM 657 N N . ALA A 1 105 ? 15.245 -33.164 -0.558 1.00 35.56 91 ALA A N 1
ATOM 658 C CA . ALA A 1 105 ? 16.103 -32.506 0.392 1.00 38.27 91 ALA A CA 1
ATOM 659 C C . ALA A 1 105 ? 16.641 -31.247 -0.245 1.00 40.14 91 ALA A C 1
ATOM 660 O O . ALA A 1 105 ? 16.460 -31.015 -1.436 1.00 40.21 91 ALA A O 1
ATOM 662 N N . GLU A 1 106 ? 17.316 -30.458 0.571 1.00 43.89 92 GLU A N 1
ATOM 663 C CA . GLU A 1 106 ? 17.980 -29.215 0.203 1.00 45.81 92 GLU A CA 1
ATOM 664 C C . GLU A 1 106 ? 19.487 -29.314 0.563 1.00 44.89 92 GLU A C 1
ATOM 665 O O . GLU 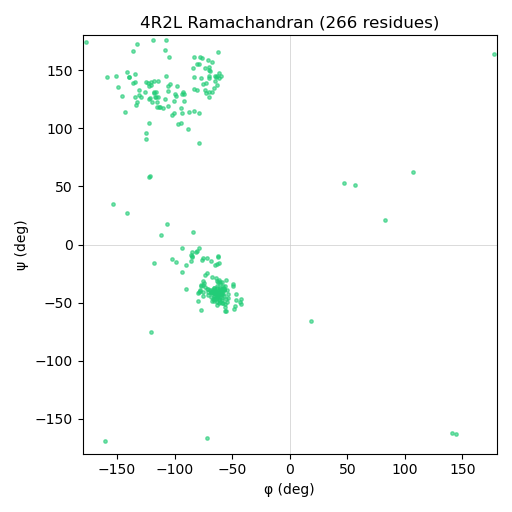A 1 106 ? 19.819 -29.763 1.649 1.00 46.77 92 GLU A O 1
ATOM 671 N N . GLY A 1 107 ? 20.378 -28.874 -0.318 1.00 41.38 93 GLY A N 1
ATOM 672 C CA . GLY A 1 107 ? 21.833 -28.931 -0.052 1.00 42.03 93 GLY A CA 1
ATOM 673 C C . GLY A 1 107 ? 22.673 -29.296 -1.248 1.00 39.69 93 GLY A C 1
ATOM 674 O O . GLY A 1 107 ? 22.237 -29.207 -2.392 1.00 37.24 93 GLY A O 1
ATOM 675 N N . SER A 1 108 ? 23.917 -29.709 -0.998 1.00 39.71 94 SER A N 1
ATOM 676 C CA . SER A 1 108 ? 24.713 -30.287 -2.019 1.00 38.46 94 SER A CA 1
ATOM 677 C C . SER A 1 108 ? 24.176 -31.671 -2.283 1.00 35.87 94 SER A C 1
ATOM 678 O O . SER A 1 108 ? 23.942 -32.417 -1.325 1.00 35.93 94 SER A O 1
ATOM 681 N N . PRO A 1 109 ? 23.993 -32.031 -3.572 1.00 34.49 95 PRO A N 1
ATOM 682 C CA . PRO A 1 109 ? 23.463 -33.332 -3.913 1.00 33.13 95 PRO A CA 1
ATOM 683 C C . PRO A 1 109 ? 24.249 -34.463 -3.296 1.00 31.04 95 PRO A C 1
ATOM 684 O O . PRO A 1 109 ? 23.701 -35.276 -2.614 1.00 30.17 95 PRO A O 1
ATOM 688 N N . LYS A 1 110 ? 25.568 -34.441 -3.442 1.00 28.27 96 LYS A N 1
ATOM 689 C CA . LYS A 1 110 ? 26.365 -35.492 -2.883 1.00 28.45 96 LYS A CA 1
ATOM 690 C C . LYS A 1 110 ? 26.216 -35.597 -1.339 1.00 28.54 96 LYS A C 1
ATOM 691 O O . LYS A 1 110 ? 26.149 -36.745 -0.826 1.00 28.48 96 LYS A O 1
ATOM 697 N N . ASP A 1 111 ? 26.172 -34.467 -0.639 1.00 30.10 97 ASP A N 1
ATOM 698 C CA . ASP A 1 111 ? 25.996 -34.439 0.844 1.00 33.30 97 ASP A CA 1
ATOM 699 C C . ASP A 1 111 ? 24.704 -35.143 1.253 1.00 32.66 97 ASP A C 1
ATOM 700 O O . ASP A 1 111 ? 24.696 -35.983 2.160 1.00 32.42 97 ASP A O 1
ATOM 705 N N . LYS A 1 112 ? 23.613 -34.768 0.601 1.00 32.50 98 LYS A N 1
ATOM 706 C CA . LYS A 1 112 ? 22.318 -35.271 0.995 1.00 32.49 98 LYS A CA 1
ATOM 707 C C . LYS A 1 112 ? 22.083 -36.701 0.575 1.00 30.18 98 LYS A C 1
ATOM 708 O O . LYS A 1 112 ? 21.419 -37.449 1.311 1.00 31.08 98 LYS A O 1
ATOM 714 N N . ILE A 1 113 ? 22.622 -37.080 -0.586 1.00 27.54 99 ILE A N 1
ATOM 715 C CA . ILE A 1 113 ? 22.637 -38.472 -1.005 1.00 25.77 99 ILE A CA 1
ATOM 716 C C . ILE A 1 113 ? 23.380 -39.362 -0.002 1.00 25.36 99 ILE A C 1
ATOM 717 O O . ILE A 1 113 ? 22.894 -40.407 0.390 1.00 26.09 99 ILE A O 1
ATOM 722 N N . LEU A 1 114 ? 24.574 -38.969 0.371 1.00 25.93 100 LEU A N 1
ATOM 723 C CA . LEU A 1 114 ? 25.385 -39.723 1.328 1.00 26.51 100 LEU A CA 1
ATOM 724 C C . LEU A 1 114 ? 24.730 -39.775 2.713 1.00 28.72 100 LEU A C 1
ATOM 725 O O . LEU A 1 114 ? 24.779 -40.825 3.391 1.00 28.28 100 LEU A O 1
ATOM 730 N N . GLU A 1 115 ? 24.166 -38.653 3.140 1.00 29.51 101 GLU A N 1
ATOM 731 C CA A GLU A 1 115 ? 23.430 -38.584 4.410 0.50 32.25 101 GLU A CA 1
ATOM 732 C CA B GLU A 1 115 ? 23.451 -38.604 4.413 0.50 32.94 101 GLU A CA 1
ATOM 733 C C . GLU A 1 115 ? 22.304 -39.610 4.409 1.00 32.53 101 GLU A C 1
ATOM 734 O O . GLU A 1 115 ? 22.120 -40.336 5.384 1.00 33.62 101 GLU A O 1
ATOM 745 N N . MET A 1 116 ? 21.541 -39.651 3.314 1.00 30.89 102 MET A N 1
ATOM 746 C CA A MET A 1 116 ? 20.380 -40.538 3.276 0.50 31.78 102 MET A CA 1
ATOM 747 C CA B MET A 1 116 ? 20.376 -40.529 3.231 0.50 32.16 102 MET A CA 1
ATOM 748 C C . MET A 1 116 ? 20.824 -41.989 3.172 1.00 31.23 102 MET A C 1
ATOM 749 O O . MET A 1 116 ? 20.205 -42.879 3.788 1.00 34.53 102 MET A O 1
ATOM 758 N N . ALA A 1 117 ? 21.875 -42.227 2.418 1.00 29.53 103 ALA A N 1
ATOM 759 C CA . ALA A 1 117 ? 22.423 -43.564 2.306 1.00 29.32 103 ALA A CA 1
ATOM 760 C C . ALA A 1 117 ? 22.805 -44.120 3.684 1.00 31.70 103 ALA A C 1
ATOM 761 O O . ALA A 1 117 ? 22.635 -45.319 3.955 1.00 30.79 103 ALA A O 1
ATOM 763 N N . LYS A 1 118 ? 23.333 -43.247 4.539 1.00 32.96 104 LYS A N 1
ATOM 764 C CA . LYS A 1 118 ? 23.688 -43.614 5.914 1.00 36.29 104 LYS A CA 1
ATOM 765 C C . LYS A 1 118 ? 22.491 -43.753 6.835 1.00 38.70 104 LYS A C 1
ATOM 766 O O . LYS A 1 118 ? 22.480 -44.649 7.707 1.00 40.28 104 LYS A O 1
ATOM 770 N N . LYS A 1 119 ? 21.518 -42.845 6.697 1.00 35.98 105 LYS A N 1
ATOM 771 C CA . LYS A 1 119 ? 20.378 -42.770 7.603 1.00 39.10 105 LYS A CA 1
ATOM 772 C C . LYS A 1 119 ? 19.436 -43.961 7.401 1.00 39.60 105 LYS A C 1
ATOM 773 O O . LYS A 1 119 ? 18.859 -44.461 8.376 1.00 41.05 105 LYS A O 1
ATOM 776 N N . LEU A 1 120 ? 19.231 -44.391 6.149 1.00 36.58 106 LEU A N 1
ATOM 777 C CA . LEU A 1 120 ? 18.195 -45.406 5.887 1.00 38.32 106 LEU A CA 1
ATOM 778 C C . LEU A 1 120 ? 18.344 -46.726 6.686 1.00 41.02 106 LEU A C 1
ATOM 779 O O . LEU A 1 120 ? 17.416 -47.113 7.383 1.00 43.32 106 LEU A O 1
ATOM 784 N N . PRO A 1 121 ? 19.492 -47.433 6.565 1.00 40.32 107 PRO A N 1
ATOM 785 C CA . PRO A 1 121 ? 20.590 -47.249 5.645 1.00 37.94 107 PRO A CA 1
ATOM 786 C C . PRO A 1 121 ? 20.336 -47.938 4.279 1.00 35.02 107 PRO A C 1
ATOM 787 O O . PRO A 1 121 ? 19.609 -48.965 4.240 1.00 36.72 107 PRO A O 1
ATOM 791 N N . ALA A 1 122 ? 20.935 -47.391 3.220 1.00 32.29 108 ALA A N 1
ATOM 792 C CA . ALA A 1 122 ? 20.914 -47.991 1.874 1.00 29.62 108 ALA A CA 1
ATOM 793 C C . ALA A 1 122 ? 21.866 -49.195 1.813 1.00 29.41 108 ALA A C 1
ATOM 794 O O . ALA A 1 122 ? 22.962 -49.152 2.398 1.00 27.76 108 ALA A O 1
ATOM 796 N N . ASP A 1 123 ? 21.420 -50.269 1.152 1.00 29.38 109 ASP A N 1
ATOM 797 C CA . ASP A 1 123 ? 22.272 -51.386 0.804 1.00 30.45 109 ASP A CA 1
ATOM 798 C C . ASP A 1 123 ? 22.921 -51.171 -0.572 1.00 28.30 109 ASP A C 1
ATOM 799 O O . ASP A 1 123 ? 23.882 -51.836 -0.911 1.00 28.92 109 ASP A O 1
ATOM 804 N N . MET A 1 124 ? 22.389 -50.272 -1.363 1.00 26.28 110 MET A N 1
ATOM 805 C CA . MET A 1 124 ? 22.942 -49.972 -2.663 1.00 25.05 110 MET A CA 1
ATOM 806 C C . MET A 1 124 ? 22.444 -48.606 -3.044 1.00 23.44 110 MET A C 1
ATOM 807 O O . MET A 1 124 ? 21.338 -48.262 -2.694 1.00 25.54 110 MET A O 1
ATOM 812 N N . VAL A 1 125 ? 23.280 -47.843 -3.722 1.00 21.25 111 VAL A N 1
ATOM 813 C CA . VAL A 1 125 ? 22.917 -46.566 -4.293 1.00 20.31 111 VAL A CA 1
ATOM 814 C C . VAL A 1 125 ? 23.064 -46.764 -5.818 1.00 19.07 111 VAL A C 1
ATOM 815 O O . VAL A 1 125 ? 24.056 -47.266 -6.260 1.00 20.36 111 VAL A O 1
ATOM 819 N N . ILE A 1 126 ? 22.051 -46.453 -6.583 1.00 19.71 112 ILE A N 1
ATOM 820 C CA . ILE A 1 126 ? 22.106 -46.566 -8.047 1.00 19.88 112 ILE A CA 1
ATOM 821 C C . ILE A 1 126 ? 22.055 -45.183 -8.668 1.00 20.69 112 ILE A C 1
ATOM 822 O O . ILE A 1 126 ? 21.070 -44.453 -8.519 1.00 20.59 112 ILE A O 1
ATOM 827 N N . ILE A 1 127 ? 23.136 -44.858 -9.388 1.00 20.16 113 ILE A N 1
ATOM 828 C CA A ILE A 1 127 ? 23.342 -43.520 -9.945 0.60 21.00 113 ILE A CA 1
ATOM 829 C CA B ILE A 1 127 ? 23.367 -43.515 -9.897 0.40 20.94 113 ILE A CA 1
ATOM 830 C C . ILE A 1 127 ? 23.848 -43.577 -11.369 1.00 23.06 113 ILE A C 1
ATOM 831 O O . ILE A 1 127 ? 24.511 -44.533 -11.749 1.00 25.56 113 ILE A O 1
ATOM 840 N N . ALA A 1 128 ? 23.550 -42.557 -12.167 1.00 22.45 114 ALA A N 1
ATOM 841 C CA . ALA A 1 128 ? 24.147 -42.433 -13.485 1.00 23.36 114 ALA A CA 1
ATOM 842 C C . ALA A 1 128 ? 25.581 -41.822 -13.353 1.00 22.89 114 ALA A C 1
ATOM 843 O O . ALA A 1 128 ? 25.904 -41.171 -12.356 1.00 22.98 114 ALA A O 1
ATOM 845 N N . SER A 1 129 ? 26.407 -42.110 -14.322 1.00 23.23 115 SER A N 1
ATOM 846 C CA . SER A 1 129 ? 27.804 -41.642 -14.348 1.00 23.75 115 SER A CA 1
ATOM 847 C C . SER A 1 129 ? 27.905 -40.116 -14.422 1.00 25.28 115 SER A C 1
ATOM 848 O O . SER A 1 129 ? 28.717 -39.494 -13.736 1.00 25.02 115 SER A O 1
ATOM 851 N N . HIS A 1 130 ? 27.071 -39.537 -15.257 1.00 27.51 116 HIS A N 1
ATOM 852 C CA . HIS A 1 130 ? 27.119 -38.092 -15.540 1.00 30.10 116 HIS A CA 1
ATOM 853 C C . HIS A 1 130 ? 26.001 -37.742 -16.477 1.00 34.78 116 HIS A C 1
ATOM 854 O O . HIS A 1 130 ? 25.374 -38.626 -17.054 1.00 35.24 116 HIS A O 1
ATOM 861 N N . ARG A 1 131 ? 25.829 -36.445 -16.736 1.00 38.39 117 ARG A N 1
ATOM 862 C CA . ARG A 1 131 ? 24.901 -36.020 -17.782 1.00 42.96 117 ARG A CA 1
ATOM 863 C C . ARG A 1 131 ? 25.299 -36.376 -19.191 1.00 48.20 117 ARG A C 1
ATOM 864 O O . ARG A 1 131 ? 26.409 -36.050 -19.631 1.00 46.35 117 ARG A O 1
ATOM 872 N N . PRO A 1 132 ? 24.348 -36.965 -19.951 1.00 56.60 118 PRO A N 1
ATOM 873 C CA . PRO A 1 132 ? 24.657 -37.425 -21.324 1.00 62.14 118 PRO A CA 1
ATOM 874 C C . PRO A 1 132 ? 25.376 -36.385 -22.192 1.00 67.10 118 PRO A C 1
ATOM 875 O O . PRO A 1 132 ? 26.476 -36.652 -22.697 1.00 71.81 118 PRO A O 1
ATOM 879 N N . ASP A 1 133 ? 24.765 -35.207 -22.308 1.00 66.41 119 ASP A N 1
ATOM 880 C CA . ASP A 1 133 ? 25.158 -34.184 -23.289 1.00 71.18 119 ASP A CA 1
ATOM 881 C C . ASP A 1 133 ? 26.585 -33.650 -23.061 1.00 70.86 119 ASP A C 1
ATOM 882 O O . ASP A 1 133 ? 27.185 -33.035 -23.938 1.00 73.86 119 ASP A O 1
ATOM 884 N N . ILE A 1 134 ? 27.134 -33.888 -21.878 1.00 66.51 120 ILE A N 1
ATOM 885 C CA . ILE A 1 134 ? 28.522 -33.512 -21.623 1.00 68.49 120 ILE A CA 1
ATOM 886 C C . ILE A 1 134 ? 29.389 -34.783 -21.509 1.00 66.71 120 ILE A C 1
ATOM 887 O O . ILE A 1 134 ? 29.161 -35.626 -20.647 1.00 67.13 120 ILE A O 1
ATOM 892 N N . THR A 1 135 ? 30.348 -34.915 -22.427 1.00 71.89 121 THR A N 1
ATOM 893 C CA . THR A 1 135 ? 31.194 -36.109 -22.535 1.00 70.98 121 THR A CA 1
ATOM 894 C C . THR A 1 135 ? 32.496 -36.022 -21.687 1.00 66.74 121 THR A C 1
ATOM 895 O O . THR A 1 135 ? 32.905 -37.022 -21.062 1.00 62.33 121 THR A O 1
ATOM 899 N N . THR A 1 136 ? 33.087 -34.821 -21.650 1.00 65.35 122 THR A N 1
ATOM 900 C CA . THR A 1 136 ? 34.438 -34.539 -21.096 1.00 62.52 122 THR A CA 1
ATOM 901 C C . THR A 1 136 ? 34.817 -35.213 -19.790 1.00 53.90 122 THR A C 1
ATOM 902 O O . THR A 1 136 ? 35.889 -35.796 -19.656 1.00 53.62 122 THR A O 1
ATOM 906 N N . TYR A 1 137 ? 33.949 -35.084 -18.809 1.00 46.66 123 TYR A N 1
ATOM 907 C CA . TYR A 1 137 ? 34.186 -35.689 -17.549 1.00 40.77 123 TYR A CA 1
ATOM 908 C C . TYR A 1 137 ? 33.546 -37.056 -17.543 1.00 39.49 123 TYR A C 1
ATOM 909 O O . TYR A 1 137 ? 32.327 -37.259 -17.710 1.00 41.63 123 TYR A O 1
ATOM 918 N N . LEU A 1 138 ? 34.382 -38.023 -17.277 1.00 37.06 124 LEU A N 1
ATOM 919 C CA . LEU A 1 138 ? 33.898 -39.400 -17.274 1.00 35.21 124 LEU A CA 1
ATOM 920 C C . LEU A 1 138 ? 33.027 -39.769 -16.116 1.00 32.07 124 LEU A C 1
ATOM 921 O O . LEU A 1 138 ? 32.249 -40.738 -16.231 1.00 30.49 124 LEU A O 1
ATOM 926 N N . LEU A 1 139 ? 33.169 -39.053 -14.977 1.00 30.29 125 LEU A N 1
ATOM 927 C CA . LEU A 1 139 ? 32.300 -39.133 -13.839 1.00 27.17 125 LEU A CA 1
ATOM 928 C C . LEU A 1 139 ? 31.915 -37.730 -13.424 1.00 26.90 125 LEU A C 1
ATOM 929 O O . LEU A 1 139 ? 32.765 -36.846 -13.378 1.00 26.58 125 LEU A O 1
AT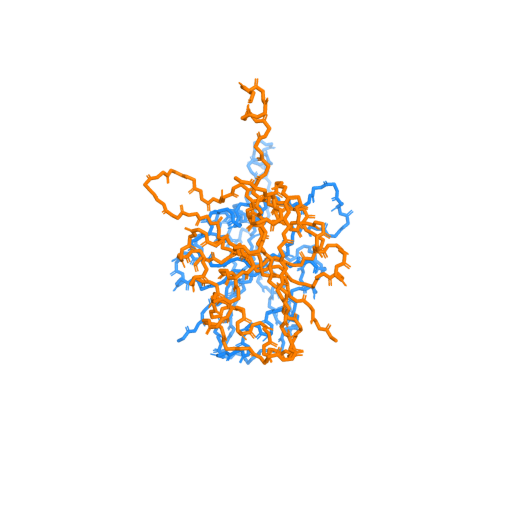OM 934 N N . GLY A 1 140 ? 30.635 -37.531 -13.187 1.00 25.73 126 GLY A N 1
ATOM 935 C CA . GLY A 1 140 ? 30.146 -36.252 -12.665 1.00 26.83 126 GLY A CA 1
ATOM 936 C C . GLY A 1 140 ? 30.548 -36.070 -11.219 1.00 25.74 126 GLY A C 1
ATOM 937 O O . GLY A 1 140 ? 30.878 -37.047 -10.545 1.00 23.06 126 GLY A O 1
ATOM 938 N N . SER A 1 141 ? 30.553 -34.810 -10.769 1.00 27.45 127 SER A N 1
ATOM 939 C CA . SER A 1 141 ? 30.973 -34.530 -9.418 1.00 27.89 127 SER A CA 1
ATOM 940 C C . SER A 1 141 ? 30.209 -35.282 -8.333 1.00 26.07 127 SER A C 1
ATOM 941 O O . SER A 1 141 ? 30.830 -35.754 -7.373 1.00 25.97 127 SER A O 1
ATOM 944 N N . ASN A 1 142 ? 28.909 -35.505 -8.514 1.00 25.29 128 ASN A N 1
ATOM 945 C CA . ASN A 1 142 ? 28.126 -36.198 -7.491 1.00 23.82 128 ASN A CA 1
ATOM 946 C C . ASN A 1 142 ? 28.336 -37.718 -7.529 1.00 22.42 128 ASN A C 1
ATOM 947 O O . ASN A 1 142 ? 28.547 -38.351 -6.522 1.00 20.73 128 ASN A O 1
ATOM 952 N N . ALA A 1 143 ? 28.387 -38.261 -8.733 1.00 21.23 129 ALA A N 1
ATOM 953 C CA . ALA A 1 143 ? 28.629 -39.628 -8.927 1.00 20.40 129 ALA A CA 1
ATOM 954 C C . ALA A 1 143 ? 29.982 -39.978 -8.370 1.00 19.23 129 ALA A C 1
ATOM 955 O O . ALA A 1 143 ? 30.129 -41.020 -7.697 1.00 18.75 129 ALA A O 1
ATOM 957 N N . ALA A 1 144 ? 30.974 -39.122 -8.614 1.00 20.42 130 ALA A N 1
ATOM 958 C CA . ALA A 1 144 ? 32.339 -39.433 -8.159 1.00 20.76 130 ALA A CA 1
ATOM 959 C C . ALA A 1 144 ? 32.395 -39.469 -6.615 1.00 21.01 130 ALA A C 1
ATOM 960 O O . ALA A 1 144 ? 33.010 -40.366 -6.011 1.00 21.13 130 ALA A O 1
ATOM 962 N N . ALA A 1 145 ? 31.735 -38.508 -5.974 1.00 22.05 131 ALA A N 1
ATOM 963 C CA . ALA A 1 145 ? 31.756 -38.414 -4.526 1.00 22.17 131 ALA A CA 1
ATOM 964 C C . ALA A 1 145 ? 31.017 -39.573 -3.846 1.00 21.07 131 ALA A C 1
ATOM 965 O O . ALA A 1 145 ? 31.425 -40.028 -2.827 1.00 21.47 131 ALA A O 1
ATOM 967 N N . VAL A 1 146 ? 29.892 -39.937 -4.421 1.00 20.27 132 VAL A N 1
ATOM 968 C CA . VAL A 1 146 ? 29.040 -40.972 -3.926 1.00 20.33 132 VAL A CA 1
ATOM 969 C C . VAL A 1 146 ? 29.760 -42.295 -4.055 1.00 19.26 132 VAL A C 1
ATOM 970 O O . VAL A 1 146 ? 29.770 -43.038 -3.101 1.00 18.57 132 VAL A O 1
ATOM 974 N N . VAL A 1 147 ? 30.357 -42.567 -5.206 1.00 18.69 133 VAL A N 1
ATOM 975 C CA . VAL A 1 147 ? 31.123 -43.812 -5.348 1.00 19.86 133 VAL A CA 1
ATOM 976 C C . VAL A 1 147 ? 32.218 -43.902 -4.314 1.00 19.51 133 VAL A C 1
ATOM 977 O O . VAL A 1 147 ? 32.431 -44.965 -3.712 1.00 19.41 133 VAL A O 1
ATOM 981 N N . ARG A 1 148 ? 32.949 -42.806 -4.103 1.00 18.84 134 ARG A N 1
ATOM 982 C CA . ARG A 1 148 ? 34.070 -42.840 -3.202 1.00 18.41 134 ARG A CA 1
ATOM 983 C C . ARG A 1 148 ? 33.630 -42.964 -1.736 1.00 18.82 134 ARG A C 1
ATOM 984 O O . ARG A 1 148 ? 34.235 -43.713 -0.970 1.00 19.29 134 ARG A O 1
ATOM 992 N N . HIS A 1 149 ? 32.597 -42.201 -1.364 1.00 19.05 135 HIS A N 1
ATOM 993 C CA . HIS A 1 149 ? 32.261 -41.955 0.049 1.00 21.25 135 HIS A CA 1
ATOM 994 C C . HIS A 1 149 ? 31.121 -42.833 0.610 1.00 20.92 135 HIS A C 1
ATOM 995 O O . HIS A 1 149 ? 30.959 -42.906 1.836 1.00 21.51 135 HIS A O 1
ATOM 1002 N N . ALA A 1 150 ? 30.361 -43.483 -0.251 1.00 21.48 136 ALA A N 1
ATOM 1003 C CA . ALA A 1 150 ? 29.234 -44.298 0.247 1.00 21.99 136 ALA A CA 1
ATOM 1004 C C . ALA A 1 150 ? 29.802 -45.430 1.100 1.00 22.60 136 ALA A C 1
ATOM 1005 O O . ALA A 1 150 ? 30.904 -45.917 0.850 1.00 21.00 136 ALA A O 1
ATOM 1007 N N . GLU A 1 151 ? 29.092 -45.819 2.155 1.00 24.43 137 GLU A N 1
ATOM 1008 C CA . GLU A 1 151 ? 29.507 -46.957 2.948 1.00 27.18 137 GLU A CA 1
ATOM 1009 C C . GLU A 1 151 ? 28.991 -48.270 2.352 1.00 26.56 137 GLU A C 1
ATOM 1010 O O . GLU A 1 151 ? 29.351 -49.333 2.833 1.00 27.36 137 GLU A O 1
ATOM 1016 N N . CYS A 1 152 ? 28.112 -48.184 1.333 1.00 24.51 138 CYS A N 1
ATOM 1017 C CA . CYS A 1 152 ? 27.454 -49.354 0.763 1.00 23.87 138 CYS A CA 1
ATOM 1018 C C . CYS A 1 152 ? 27.841 -49.461 -0.683 1.00 21.73 138 CYS A C 1
ATOM 1019 O O . CYS A 1 152 ? 28.563 -48.577 -1.274 1.00 20.79 138 CYS A O 1
ATOM 1022 N N . SER A 1 153 ? 27.371 -50.536 -1.295 1.00 21.03 139 SER A N 1
ATOM 1023 C CA . SER A 1 153 ? 27.615 -50.724 -2.724 1.00 20.73 139 SER A CA 1
ATOM 1024 C C . SER A 1 153 ? 27.061 -49.605 -3.583 1.00 20.39 139 SER A C 1
ATOM 1025 O O . SER A 1 153 ? 25.998 -49.060 -3.301 1.00 20.38 139 SER A O 1
ATOM 1028 N N . VAL A 1 154 ? 27.756 -49.265 -4.684 1.00 19.69 140 VAL A N 1
ATOM 1029 C CA . VAL A 1 154 ? 27.286 -48.173 -5.541 1.00 18.44 140 VAL A CA 1
ATOM 1030 C C . VAL A 1 154 ? 27.351 -48.675 -6.984 1.00 18.01 140 VAL A C 1
ATOM 1031 O O . VAL A 1 154 ? 28.436 -49.179 -7.408 1.00 18.12 140 VAL A O 1
ATOM 1035 N N . LEU A 1 155 ? 26.209 -48.651 -7.669 1.00 18.27 141 LEU A N 1
ATOM 1036 C CA . LEU A 1 155 ? 26.116 -49.070 -9.066 1.00 19.12 141 LEU A CA 1
ATOM 1037 C C . LEU A 1 155 ? 26.112 -47.807 -9.910 1.00 18.85 141 LEU A C 1
ATOM 1038 O O . LEU A 1 155 ? 25.170 -47.008 -9.848 1.00 19.04 141 LEU A O 1
ATOM 1043 N N . VAL A 1 156 ? 27.184 -47.633 -10.692 1.00 20.07 142 VAL A N 1
ATOM 1044 C CA . VAL A 1 156 ? 27.302 -46.532 -11.652 1.00 20.62 142 VAL A CA 1
ATOM 1045 C C . VAL A 1 156 ? 26.824 -46.965 -13.017 1.00 20.79 142 VAL A C 1
ATOM 1046 O O . VAL A 1 156 ? 27.382 -47.868 -13.629 1.00 21.17 142 VAL A O 1
ATOM 1050 N N . VAL A 1 157 ? 25.703 -46.365 -13.466 1.00 21.98 143 VAL A N 1
ATOM 1051 C CA . VAL A 1 157 ? 25.049 -46.791 -14.648 1.00 24.19 143 VAL A CA 1
ATOM 1052 C C . VAL A 1 157 ? 25.519 -46.019 -15.866 1.00 25.56 143 VAL A C 1
ATOM 1053 O O . VAL A 1 157 ? 25.552 -44.808 -15.829 1.00 26.17 143 VAL A O 1
ATOM 1057 N N . ARG A 1 158 ? 25.846 -46.726 -16.912 1.00 27.19 144 ARG A N 1
ATOM 1058 C CA . ARG A 1 158 ? 26.192 -46.141 -18.197 1.00 29.84 144 ARG A CA 1
ATOM 1059 C C . ARG A 1 158 ? 25.386 -46.799 -19.272 1.00 33.62 144 ARG A C 1
ATOM 1060 O O . ARG A 1 158 ? 24.944 -47.931 -19.150 1.00 36.96 144 ARG A O 1
ATOM 1069 N N . ASN B 1 16 ? 23.116 -62.529 -24.939 1.00 74.44 2 ASN B N 1
ATOM 1070 C CA . ASN B 1 16 ? 22.734 -61.455 -23.972 1.00 71.37 2 ASN B CA 1
ATOM 1071 C C . ASN B 1 16 ? 23.936 -60.911 -23.152 1.00 60.88 2 ASN B C 1
ATOM 1072 O O . ASN B 1 16 ? 25.033 -60.788 -23.678 1.00 61.48 2 ASN B O 1
ATOM 1077 N N . ARG B 1 17 ? 23.746 -60.596 -21.873 1.00 55.54 3 ARG B N 1
ATOM 1078 C CA . ARG B 1 17 ? 24.714 -59.809 -21.143 1.00 47.68 3 ARG B CA 1
ATOM 1079 C C . ARG B 1 17 ? 26.032 -60.520 -20.831 1.00 41.07 3 ARG B C 1
ATOM 1080 O O . ARG B 1 17 ? 26.097 -61.733 -20.708 1.00 39.70 3 ARG B O 1
ATOM 1088 N N . THR B 1 18 ? 27.071 -59.703 -20.764 1.00 34.67 4 THR B N 1
ATOM 1089 C CA . THR B 1 18 ? 28.426 -60.110 -20.366 1.00 31.31 4 THR B CA 1
ATOM 1090 C C . THR B 1 18 ? 28.886 -59.344 -19.190 1.00 27.44 4 THR B C 1
ATOM 1091 O O . THR B 1 18 ? 28.926 -58.087 -19.213 1.00 26.90 4 THR B O 1
ATOM 1095 N N . ILE B 1 19 ? 29.299 -60.084 -18.157 1.00 24.60 5 ILE B N 1
ATOM 1096 C CA . ILE B 1 19 ? 29.760 -59.510 -16.911 1.00 22.60 5 ILE B CA 1
ATOM 1097 C C . ILE B 1 19 ? 31.238 -59.828 -16.734 1.00 20.86 5 ILE B C 1
ATOM 1098 O O . ILE B 1 19 ? 31.673 -60.989 -16.945 1.00 23.05 5 ILE B O 1
ATOM 1103 N N . LEU B 1 20 ? 32.009 -58.788 -16.500 1.00 19.51 6 LEU B N 1
ATOM 1104 C CA . LEU B 1 20 ? 33.418 -58.929 -16.176 1.00 18.24 6 LEU B CA 1
ATOM 1105 C C . LEU B 1 20 ? 33.613 -58.817 -14.659 1.00 17.41 6 LEU B C 1
ATOM 1106 O O . LEU B 1 20 ? 33.203 -57.848 -14.027 1.00 17.01 6 LEU B O 1
ATOM 1111 N N . VAL B 1 21 ? 34.338 -59.794 -14.111 1.00 16.64 7 VAL B N 1
ATOM 1112 C CA . VAL B 1 21 ? 34.617 -59.888 -12.671 1.00 16.62 7 VAL B CA 1
ATOM 1113 C C . VAL B 1 21 ? 36.127 -59.966 -12.459 1.00 16.76 7 VAL B C 1
ATOM 1114 O O . VAL B 1 21 ? 36.734 -61.063 -12.458 1.00 17.88 7 VAL B O 1
ATOM 1118 N N . PRO B 1 22 ? 36.776 -58.819 -12.284 1.00 15.32 8 PRO B N 1
ATOM 1119 C CA . PRO B 1 22 ? 38.215 -58.830 -11.993 1.00 15.87 8 PRO B CA 1
ATOM 1120 C C . PRO B 1 22 ? 38.522 -59.365 -10.614 1.00 16.32 8 PRO B C 1
ATOM 1121 O O . PRO B 1 22 ? 37.892 -58.918 -9.647 1.00 16.61 8 PRO B O 1
ATOM 1125 N N . ILE B 1 23 ? 39.416 -60.372 -10.491 1.00 16.53 9 ILE B N 1
ATOM 1126 C CA . ILE B 1 23 ? 39.712 -60.951 -9.221 1.00 18.22 9 ILE B CA 1
ATOM 1127 C C . ILE B 1 23 ? 41.175 -60.746 -8.865 1.00 17.88 9 ILE B C 1
ATOM 1128 O O . ILE B 1 23 ? 42.023 -61.076 -9.683 1.00 17.68 9 ILE B O 1
ATOM 1133 N N . ASP B 1 24 ? 41.479 -60.269 -7.656 1.00 17.89 10 ASP B N 1
ATOM 1134 C CA . ASP B 1 24 ? 42.817 -60.220 -7.156 1.00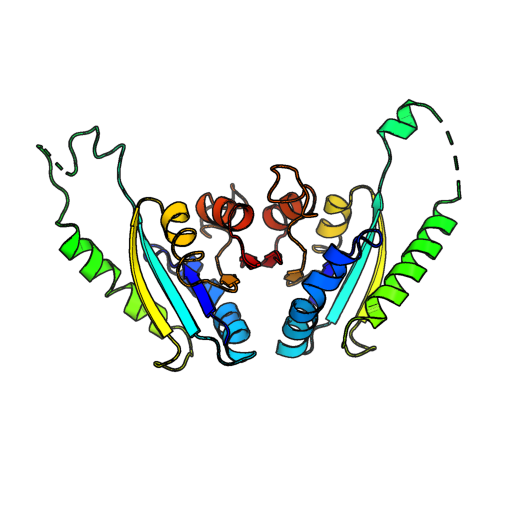 19.36 10 ASP B CA 1
ATOM 1135 C C . ASP B 1 24 ? 42.957 -61.504 -6.367 1.00 20.71 10 ASP B C 1
ATOM 1136 O O . ASP B 1 24 ? 42.449 -61.650 -5.259 1.00 20.40 10 ASP B O 1
ATOM 1141 N N . ILE B 1 25 ? 43.654 -62.462 -6.933 1.00 21.94 11 ILE B N 1
ATOM 1142 C CA . ILE B 1 25 ? 43.803 -63.740 -6.282 1.00 23.08 11 ILE B CA 1
ATOM 1143 C C . ILE B 1 25 ? 44.511 -63.733 -4.924 1.00 24.95 11 ILE B C 1
ATOM 1144 O O . ILE B 1 25 ? 44.478 -64.746 -4.210 1.00 26.85 11 ILE B O 1
ATOM 1149 N N . SER B 1 26 ? 45.204 -62.648 -4.605 1.00 24.88 12 SER B N 1
ATOM 1150 C CA . SER B 1 26 ? 45.929 -62.538 -3.358 1.00 27.99 12 SER B CA 1
ATOM 1151 C C . SER B 1 26 ? 45.118 -62.059 -2.159 1.00 29.01 12 SER B C 1
ATOM 1152 O O . SER B 1 26 ? 45.636 -62.070 -1.037 1.00 30.58 12 SER B O 1
ATOM 1155 N N . ASP B 1 27 ? 43.894 -61.600 -2.394 1.00 27.11 13 ASP B N 1
ATOM 1156 C CA . ASP B 1 27 ? 43.041 -61.101 -1.331 1.00 29.23 13 ASP B CA 1
ATOM 1157 C C . ASP B 1 27 ? 41.685 -61.829 -1.206 1.00 28.08 13 ASP B C 1
ATOM 1158 O O . ASP B 1 27 ? 40.764 -61.545 -2.013 1.00 27.29 13 ASP B O 1
ATOM 1163 N N . SER B 1 28 ? 41.550 -62.681 -0.195 1.00 30.71 14 SER B N 1
ATOM 1164 C CA . SER B 1 28 ? 40.325 -63.499 -0.068 1.00 31.74 14 SER B CA 1
ATOM 1165 C C . SER B 1 28 ? 39.072 -62.625 0.134 1.00 29.90 14 SER B C 1
ATOM 1166 O O . SER B 1 28 ? 37.985 -62.989 -0.294 1.00 28.34 14 SER B O 1
ATOM 1169 N N . GLU B 1 29 ? 39.230 -61.489 0.798 1.00 29.33 15 GLU B N 1
ATOM 1170 C CA . GLU B 1 29 ? 38.063 -60.717 1.217 1.00 28.68 15 GLU B CA 1
ATOM 1171 C C . GLU B 1 29 ? 37.530 -59.960 0.015 1.00 25.87 15 GLU B C 1
ATOM 1172 O O . GLU B 1 29 ? 36.332 -59.884 -0.187 1.00 25.14 15 GLU B O 1
ATOM 1178 N N . LEU B 1 30 ? 38.417 -59.425 -0.838 1.00 23.82 16 LEU B N 1
ATOM 1179 C CA . LEU B 1 30 ? 37.967 -58.709 -2.042 1.00 23.17 16 LEU B CA 1
ATOM 1180 C C . LEU B 1 30 ? 37.114 -59.630 -2.895 1.00 22.44 16 LEU B C 1
ATOM 1181 O O . LEU B 1 30 ? 36.154 -59.192 -3.525 1.00 20.38 16 LEU B O 1
ATOM 1186 N N . THR B 1 31 ? 37.498 -60.923 -2.908 1.00 23.10 17 THR B N 1
ATOM 1187 C CA . THR B 1 31 ? 36.821 -61.904 -3.719 1.00 24.36 17 THR B CA 1
ATOM 1188 C C . THR B 1 31 ? 35.542 -62.362 -3.067 1.00 24.45 17 THR B C 1
ATOM 1189 O O . THR B 1 31 ? 34.522 -62.364 -3.736 1.00 26.72 17 THR B O 1
ATOM 1193 N N . GLN B 1 32 ? 35.598 -62.715 -1.784 1.00 25.87 18 GLN B N 1
ATOM 1194 C CA . GLN B 1 32 ? 34.412 -63.197 -1.028 1.00 27.87 18 GLN B CA 1
ATOM 1195 C C . GLN B 1 32 ? 33.321 -62.136 -1.058 1.00 25.52 18 GLN B C 1
ATOM 1196 O O . GLN B 1 32 ? 32.138 -62.445 -1.157 1.00 24.92 18 GLN B O 1
ATOM 1202 N N . ARG B 1 33 ? 33.717 -60.870 -0.981 1.00 24.48 19 ARG B N 1
ATOM 1203 C CA . ARG B 1 33 ? 32.758 -59.781 -0.914 1.00 23.94 19 ARG B CA 1
ATOM 1204 C C . ARG B 1 33 ? 31.787 -59.646 -2.138 1.00 23.57 19 ARG B C 1
ATOM 1205 O O . ARG B 1 33 ? 30.618 -59.266 -1.987 1.00 24.87 19 ARG B O 1
ATOM 1213 N N . VAL B 1 34 ? 32.232 -60.001 -3.340 1.00 21.44 20 VAL B N 1
ATOM 1214 C CA . VAL B 1 34 ? 31.409 -59.811 -4.509 1.00 20.36 20 VAL B CA 1
ATOM 1215 C C . VAL B 1 34 ? 30.566 -61.013 -4.902 1.00 20.92 20 VAL B C 1
ATOM 1216 O O . VAL B 1 34 ? 29.872 -60.963 -5.918 1.00 20.54 20 VAL B O 1
ATOM 1220 N N . ILE B 1 35 ? 30.725 -62.100 -4.170 1.00 21.84 21 ILE B N 1
ATOM 1221 C CA . ILE B 1 35 ? 30.138 -63.349 -4.588 1.00 24.29 21 ILE B CA 1
ATOM 1222 C C . ILE B 1 35 ? 28.628 -63.207 -4.777 1.00 25.22 21 ILE B C 1
ATOM 1223 O O . ILE B 1 35 ? 28.114 -63.548 -5.858 1.00 24.89 21 ILE B O 1
ATOM 1228 N N . SER B 1 36 ? 27.932 -62.721 -3.748 1.00 26.07 22 SER B N 1
ATOM 1229 C CA . SER B 1 36 ? 26.474 -62.610 -3.825 1.00 28.95 22 SER B CA 1
ATOM 1230 C C . SER B 1 36 ? 26.032 -61.689 -5.006 1.00 27.66 22 SER B C 1
ATOM 1231 O O . SER B 1 36 ? 25.055 -62.009 -5.700 1.00 29.62 22 SER B O 1
ATOM 1234 N N . HIS B 1 37 ? 26.724 -60.578 -5.208 1.00 26.05 23 HIS B N 1
ATOM 1235 C CA . HIS B 1 37 ? 26.410 -59.646 -6.298 1.00 26.34 23 HIS B CA 1
ATOM 1236 C C . HIS B 1 37 ? 26.607 -60.247 -7.690 1.00 24.47 23 HIS B C 1
ATOM 1237 O O . HIS B 1 37 ? 25.781 -60.095 -8.565 1.00 24.83 23 HIS B O 1
ATOM 1244 N N . VAL B 1 38 ? 27.685 -60.972 -7.864 1.00 23.26 24 VAL B N 1
ATOM 1245 C CA . VAL B 1 38 ? 27.931 -61.639 -9.166 1.00 23.35 24 VAL B CA 1
ATOM 1246 C C . VAL B 1 38 ? 26.853 -62.694 -9.437 1.00 26.36 24 VAL B C 1
ATOM 1247 O O . VAL B 1 38 ? 26.259 -62.799 -10.545 1.00 26.57 24 VAL B O 1
ATOM 1251 N N . GLU B 1 39 ? 26.573 -63.502 -8.426 1.00 25.48 25 GLU B N 1
ATOM 1252 C CA . GLU B 1 39 ? 25.578 -64.532 -8.585 1.00 28.37 25 GLU B CA 1
ATOM 1253 C C . GLU B 1 39 ? 24.266 -63.881 -8.932 1.00 29.54 25 GLU B C 1
ATOM 1254 O O . GLU B 1 39 ? 23.570 -64.364 -9.816 1.00 31.17 25 GLU B O 1
ATOM 1260 N N . ALA B 1 40 ? 23.933 -62.784 -8.261 1.00 29.06 26 ALA B N 1
ATOM 1261 C CA . ALA B 1 40 ? 22.622 -62.151 -8.516 1.00 32.13 26 ALA B CA 1
ATOM 1262 C C . ALA B 1 40 ? 22.571 -61.545 -9.915 1.00 31.59 26 ALA B C 1
ATOM 1263 O O . ALA B 1 40 ? 21.615 -61.727 -10.667 1.00 34.06 26 ALA B O 1
ATOM 1265 N N . GLU B 1 41 ? 23.624 -60.851 -10.271 1.00 30.57 27 GLU B N 1
ATOM 1266 C CA . GLU B 1 41 ? 23.649 -60.131 -11.520 1.00 32.77 27 GLU B CA 1
ATOM 1267 C C . GLU B 1 41 ? 23.592 -61.069 -12.714 1.00 34.09 27 GLU B C 1
ATOM 1268 O O . GLU B 1 41 ? 22.892 -60.785 -13.700 1.00 35.16 27 GLU B O 1
ATOM 1274 N N . ALA B 1 42 ? 24.302 -62.187 -12.608 1.00 33.19 28 ALA B N 1
ATOM 1275 C CA . ALA B 1 42 ? 24.216 -63.230 -13.617 1.00 35.66 28 ALA B CA 1
ATOM 1276 C C . ALA B 1 42 ? 22.820 -63.837 -13.853 1.00 40.23 28 ALA B C 1
ATOM 1277 O O . ALA B 1 42 ? 22.444 -64.139 -14.994 1.00 42.03 28 ALA B O 1
ATOM 1279 N N . LYS B 1 43 ? 22.099 -64.078 -12.763 1.00 42.07 29 LYS B N 1
ATOM 1280 C CA . LYS B 1 43 ? 20.817 -64.796 -12.777 1.00 46.40 29 LYS B CA 1
ATOM 1281 C C . LYS B 1 43 ? 19.706 -63.937 -13.362 1.00 49.41 29 LYS B C 1
ATOM 1282 O O . LYS B 1 43 ? 18.735 -64.452 -13.906 1.00 51.67 29 LYS B O 1
ATOM 1285 N N . ILE B 1 44 ? 19.847 -62.614 -13.275 1.00 49.64 30 ILE B N 1
ATOM 1286 C CA . ILE B 1 44 ? 18.855 -61.680 -13.858 1.00 52.99 30 ILE B CA 1
ATOM 1287 C C . ILE B 1 44 ? 18.497 -62.105 -15.276 1.00 56.60 30 ILE B C 1
ATOM 1288 O O . ILE B 1 44 ? 17.298 -62.174 -15.644 1.00 60.17 30 ILE B O 1
ATOM 1293 N N . ASP B 1 45 ? 19.526 -62.388 -16.080 1.00 54.76 31 ASP B N 1
ATOM 1294 C CA . ASP B 1 45 ? 19.296 -62.801 -17.463 1.00 57.57 31 ASP B CA 1
ATOM 1295 C C . ASP B 1 45 ? 20.222 -63.897 -17.984 1.00 56.24 31 ASP B C 1
ATOM 1296 O O . ASP B 1 45 ? 20.456 -63.982 -19.186 1.00 56.16 31 ASP B O 1
ATOM 1301 N N . ASP B 1 46 ? 20.737 -64.741 -17.096 1.00 54.51 32 ASP B N 1
ATOM 1302 C CA . ASP B 1 46 ? 21.612 -65.830 -17.516 1.00 54.26 32 ASP B CA 1
ATOM 1303 C C . ASP B 1 46 ? 22.818 -65.277 -18.303 1.00 50.64 32 ASP B C 1
ATOM 1304 O O . ASP B 1 46 ? 23.101 -65.670 -19.430 1.00 50.75 32 ASP B O 1
ATOM 1309 N N . ALA B 1 47 ? 23.476 -64.302 -17.709 1.00 45.41 33 ALA B N 1
ATOM 1310 C CA . ALA B 1 47 ? 24.621 -63.652 -18.323 1.00 43.19 33 ALA B CA 1
ATOM 1311 C C . ALA B 1 47 ? 25.836 -64.565 -18.457 1.00 41.74 33 ALA B C 1
ATOM 1312 O O . ALA B 1 47 ? 25.951 -65.559 -17.742 1.00 41.65 33 ALA B O 1
ATOM 1314 N N . LYS B 1 48 ? 26.732 -64.238 -19.394 1.00 40.01 34 LYS B N 1
ATOM 1315 C CA . LYS B 1 48 ? 28.065 -64.852 -19.433 1.00 37.56 34 LYS B CA 1
ATOM 1316 C C . LYS B 1 48 ? 28.988 -64.096 -18.448 1.00 32.91 34 LYS B C 1
ATOM 1317 O O . LYS B 1 48 ? 29.027 -62.857 -18.419 1.00 30.11 34 LYS B O 1
ATOM 1320 N N . VAL B 1 49 ? 29.750 -64.826 -17.625 1.00 29.85 35 VAL B N 1
ATOM 1321 C CA . VAL B 1 49 ? 30.600 -64.207 -16.634 1.00 26.37 35 VAL B CA 1
ATOM 1322 C C . VAL B 1 49 ? 32.035 -64.500 -16.966 1.00 25.30 35 VAL B C 1
ATOM 1323 O O . VAL B 1 49 ? 32.419 -65.635 -17.138 1.00 27.77 35 VAL B O 1
ATOM 1327 N N . HIS B 1 50 ? 32.795 -63.446 -17.134 1.00 23.28 36 HIS B N 1
ATOM 1328 C CA . HIS B 1 50 ? 34.237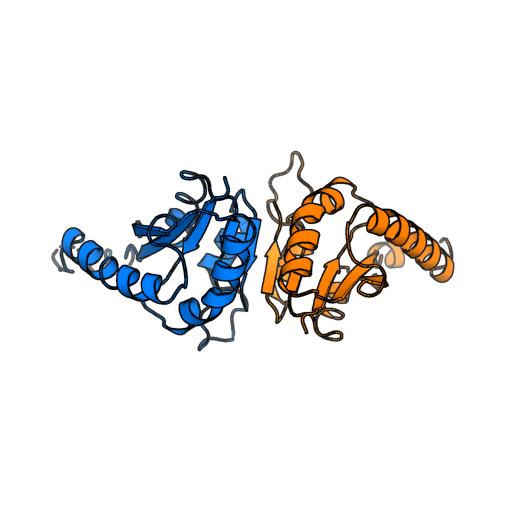 -63.550 -17.329 1.00 22.66 36 HIS B CA 1
ATOM 1329 C C . HIS B 1 50 ? 34.987 -63.080 -16.134 1.00 20.44 36 HIS B C 1
ATOM 1330 O O . HIS B 1 50 ? 34.816 -61.972 -15.638 1.00 20.50 36 HIS B O 1
ATOM 1337 N N . PHE B 1 51 ? 35.863 -63.946 -15.624 1.00 19.85 37 PHE B N 1
ATOM 1338 C CA . PHE B 1 51 ? 36.704 -63.645 -14.509 1.00 19.46 37 PHE B CA 1
ATOM 1339 C C . PHE B 1 51 ? 38.077 -63.398 -15.073 1.00 20.04 37 PHE B C 1
ATOM 1340 O O . PHE B 1 51 ? 38.518 -64.099 -16.000 1.00 22.37 37 PHE B O 1
ATOM 1348 N N . LEU B 1 52 ? 38.731 -62.364 -14.544 1.00 18.77 38 LEU B N 1
ATOM 1349 C CA . LEU B 1 52 ? 40.075 -61.965 -14.968 1.00 19.84 38 LEU B CA 1
ATOM 1350 C C . LEU B 1 52 ? 40.963 -61.676 -13.762 1.00 19.06 38 LEU B C 1
ATOM 1351 O O . LEU B 1 52 ? 40.610 -60.815 -12.903 1.00 18.17 38 LEU B O 1
ATOM 1356 N N . THR B 1 53 ? 42.130 -62.321 -13.730 1.00 19.67 39 THR B N 1
ATOM 1357 C CA . THR B 1 53 ? 43.173 -61.913 -12.794 1.00 19.58 39 THR B CA 1
ATOM 1358 C C . THR B 1 53 ? 44.424 -61.440 -13.548 1.00 20.57 39 THR B C 1
ATOM 1359 O O . THR B 1 53 ? 44.772 -61.979 -14.626 1.00 21.60 39 THR B O 1
ATOM 1363 N N . VAL B 1 54 ? 45.041 -60.376 -13.009 1.00 19.91 40 VAL B N 1
ATOM 1364 C CA . VAL B 1 54 ? 46.135 -59.695 -13.672 1.00 21.27 40 VAL B CA 1
ATOM 1365 C C . VAL B 1 54 ? 47.407 -59.735 -12.836 1.00 23.05 40 VAL B C 1
ATOM 1366 O O . VAL B 1 54 ? 47.409 -59.345 -11.630 1.00 22.27 40 VAL B O 1
ATOM 1370 N N . ILE B 1 55 ? 48.463 -60.281 -13.418 1.00 25.66 41 ILE B N 1
ATOM 1371 C CA . ILE B 1 55 ? 49.788 -60.380 -12.774 1.00 28.35 41 ILE B CA 1
ATOM 1372 C C . ILE B 1 55 ? 50.478 -59.043 -12.994 1.00 30.48 41 ILE B C 1
ATOM 1373 O O . ILE B 1 55 ? 50.802 -58.698 -14.146 1.00 30.48 41 ILE B O 1
ATOM 1378 N N . PRO B 1 56 ? 50.741 -58.298 -11.898 1.00 31.83 42 PRO B N 1
ATOM 1379 C CA . PRO B 1 56 ? 51.263 -56.956 -12.131 1.00 34.88 42 PRO B CA 1
ATOM 1380 C C . PRO B 1 56 ? 52.631 -56.843 -12.784 1.00 38.48 42 PRO B C 1
ATOM 1381 O O . PRO B 1 56 ? 53.504 -57.682 -12.583 1.00 42.67 42 PRO B O 1
ATOM 1385 N N . SER B 1 57 ? 52.752 -55.797 -13.606 1.00 43.23 43 SER B N 1
ATOM 1386 C CA . SER B 1 57 ? 54.030 -55.295 -14.111 1.00 47.84 43 SER B CA 1
ATOM 1387 C C . SER B 1 57 ? 54.830 -54.628 -12.983 1.00 44.94 43 SER B C 1
ATOM 1388 O O . SER B 1 57 ? 54.272 -53.933 -12.129 1.00 44.14 43 SER B O 1
ATOM 1391 N N . LEU B 1 58 ? 56.128 -54.824 -13.040 1.00 45.38 44 LEU B N 1
ATOM 1392 C CA . LEU B 1 58 ? 57.068 -54.368 -12.025 1.00 47.11 44 LEU B CA 1
ATOM 1393 C C . LEU B 1 58 ? 58.116 -53.450 -12.629 1.00 47.70 44 LEU B C 1
ATOM 1394 O O . LEU B 1 58 ? 59.298 -53.684 -12.477 1.00 50.97 44 LEU B O 1
ATOM 1399 N N . PRO B 1 59 ? 57.677 -52.341 -13.252 1.00 46.29 45 PRO B N 1
ATOM 1400 C CA . PRO B 1 59 ? 58.667 -51.471 -13.893 1.00 48.65 45 PRO B CA 1
ATOM 1401 C C . PRO B 1 59 ? 59.719 -50.928 -12.930 1.00 49.66 45 PRO B C 1
ATOM 1402 O O . PRO B 1 59 ? 60.853 -50.753 -13.340 1.00 53.70 45 PRO B O 1
ATOM 1406 N N . TYR B 1 60 ? 59.366 -50.681 -11.659 1.00 46.89 46 TYR B N 1
ATOM 1407 C CA . TYR B 1 60 ? 60.401 -50.187 -10.687 1.00 49.08 46 TYR B CA 1
ATOM 1408 C C . TYR B 1 60 ? 61.485 -51.254 -10.515 1.00 53.23 46 TYR B C 1
ATOM 1409 O O . TYR B 1 60 ? 62.658 -50.977 -10.617 1.00 56.42 46 TYR B O 1
ATOM 1418 N N . TYR B 1 61 ? 61.056 -52.489 -10.271 1.00 53.17 47 TYR B N 1
ATOM 1419 C CA . TYR B 1 61 ? 62.011 -53.592 -10.149 1.00 57.88 47 TYR B CA 1
ATOM 1420 C C . TYR B 1 61 ? 62.871 -53.733 -11.397 1.00 60.42 47 TYR B C 1
ATOM 1421 O O . TYR B 1 61 ? 64.069 -53.978 -11.288 1.00 64.34 47 TYR B O 1
ATOM 1430 N N . ALA B 1 62 ? 62.289 -53.529 -12.577 1.00 58.74 48 ALA B N 1
ATOM 1431 C CA . ALA B 1 62 ? 63.082 -53.564 -13.830 1.00 62.15 48 ALA B CA 1
ATOM 1432 C C . ALA B 1 62 ? 64.239 -52.566 -13.806 1.00 65.93 48 ALA B C 1
ATOM 1433 O O . ALA B 1 62 ? 65.348 -52.867 -14.273 1.00 70.76 48 ALA B O 1
ATOM 1435 N N . SER B 1 63 ? 63.994 -51.380 -13.241 1.00 64.69 49 SER B N 1
ATOM 1436 C CA . SER B 1 63 ? 65.030 -50.371 -13.049 1.00 69.08 49 SER B CA 1
ATOM 1437 C C . SER B 1 63 ? 66.156 -50.792 -12.090 1.00 72.66 49 SER B C 1
ATOM 1438 O O . SER B 1 63 ? 67.262 -50.294 -12.184 1.00 77.86 49 SER B O 1
ATOM 1441 N N . LEU B 1 64 ? 65.869 -51.659 -11.123 1.00 71.48 50 LEU B N 1
ATOM 1442 C CA . LEU B 1 64 ? 66.939 -52.133 -10.220 1.00 75.84 50 LEU B CA 1
ATOM 1443 C C . LEU B 1 64 ? 67.699 -53.320 -10.812 1.00 79.01 50 LEU B C 1
ATOM 1444 O O . LEU B 1 64 ? 68.715 -53.699 -10.280 1.00 84.24 50 LEU B O 1
ATOM 1449 N N . GLY B 1 65 ? 67.201 -53.907 -11.897 1.00 77.62 51 GLY B N 1
ATOM 1450 C CA . GLY B 1 65 ? 67.918 -54.965 -12.603 1.00 81.48 51 GLY B CA 1
ATOM 1451 C C . GLY B 1 65 ? 67.279 -56.317 -12.355 1.00 80.14 51 GLY B C 1
ATOM 1452 O O . GLY B 1 65 ? 67.986 -57.317 -12.292 1.00 83.57 51 GLY B O 1
ATOM 1453 N N . PRO B 1 73 ? 60.105 -66.443 -11.404 1.00 86.69 59 PRO B N 1
ATOM 1454 C CA . PRO B 1 73 ? 60.278 -67.459 -12.437 1.00 85.52 59 PRO B CA 1
ATOM 1455 C C . PRO B 1 73 ? 59.704 -66.975 -13.748 1.00 78.02 59 PRO B C 1
ATOM 1456 O O . PRO B 1 73 ? 59.423 -65.779 -13.876 1.00 73.50 59 PRO B O 1
ATOM 1460 N N . ALA B 1 74 ? 59.540 -67.903 -14.695 1.00 75.63 60 ALA B N 1
ATOM 1461 C CA . ALA B 1 74 ? 59.003 -67.614 -16.027 1.00 71.38 60 ALA B CA 1
ATOM 1462 C C . ALA B 1 74 ? 57.588 -67.070 -15.912 1.00 64.53 60 ALA B C 1
ATOM 1463 O O . ALA B 1 74 ? 56.832 -67.504 -15.057 1.00 63.36 60 ALA B O 1
ATOM 1465 N N . MET B 1 75 ? 57.240 -66.125 -16.778 1.00 60.46 61 MET B N 1
ATOM 1466 C CA . MET B 1 75 ? 55.878 -65.578 -16.809 1.00 55.78 61 MET B CA 1
ATOM 1467 C C . MET B 1 75 ? 54.874 -66.665 -17.212 1.00 54.12 61 MET B C 1
ATOM 1468 O O . MET B 1 75 ? 53.778 -66.737 -16.660 1.00 50.36 61 MET B O 1
ATOM 1473 N N . ASP B 1 76 ? 55.260 -67.500 -18.174 1.00 55.76 62 ASP B N 1
ATOM 1474 C CA . ASP B 1 76 ? 54.512 -68.703 -18.525 1.00 55.63 62 ASP B CA 1
ATOM 1475 C C . ASP B 1 76 ? 54.068 -69.421 -17.260 1.00 53.94 62 ASP B C 1
ATOM 1476 O O . ASP B 1 76 ? 52.865 -69.699 -17.081 1.00 52.37 62 ASP B O 1
ATOM 1478 N N . ASP B 1 77 ? 55.017 -69.623 -16.351 1.00 54.62 63 ASP B N 1
ATOM 1479 C CA . ASP B 1 77 ? 54.779 -70.374 -15.131 1.00 54.98 63 ASP B CA 1
ATOM 1480 C C . ASP B 1 77 ? 53.896 -69.583 -14.171 1.00 50.27 63 ASP B C 1
ATOM 1481 O O . ASP B 1 77 ? 53.021 -70.154 -13.553 1.00 47.33 63 ASP B O 1
ATOM 1486 N N . LEU B 1 78 ? 54.121 -68.270 -14.053 1.00 48.60 64 LEU B N 1
ATOM 1487 C CA . LEU B 1 78 ? 53.328 -67.462 -13.139 1.00 45.02 64 LEU B CA 1
ATOM 1488 C C . LEU B 1 78 ? 51.887 -67.421 -13.604 1.00 42.11 64 LEU B C 1
ATOM 1489 O O . LEU B 1 78 ? 50.981 -67.438 -12.788 1.00 38.86 64 LEU B O 1
ATOM 1494 N N . LYS B 1 79 ? 51.694 -67.336 -14.920 1.00 42.29 65 LYS B N 1
ATOM 1495 C CA . LYS B 1 79 ? 50.364 -67.316 -15.512 1.00 41.39 65 LYS B CA 1
ATOM 1496 C C . LYS B 1 79 ? 49.593 -68.595 -15.222 1.00 41.04 65 LYS B C 1
ATOM 1497 O O . LYS B 1 79 ? 48.414 -68.539 -14.847 1.00 38.81 65 LYS B O 1
ATOM 1501 N N . ALA B 1 80 ? 50.249 -69.727 -15.352 1.00 43.96 66 ALA B N 1
ATOM 1502 C CA . ALA B 1 80 ? 49.620 -71.015 -15.060 1.00 45.12 66 ALA B CA 1
ATOM 1503 C C . ALA B 1 80 ? 49.246 -71.150 -13.567 1.00 44.09 66 ALA B C 1
ATOM 1504 O O . ALA B 1 80 ? 48.166 -71.632 -13.238 1.00 43.31 66 ALA B O 1
ATOM 1506 N N . GLU B 1 81 ? 50.119 -70.714 -12.665 1.00 43.22 67 GLU B N 1
ATOM 1507 C CA . GLU B 1 81 ? 49.775 -70.694 -11.251 1.00 42.02 67 GLU B CA 1
ATOM 1508 C C . GLU B 1 81 ? 48.566 -69.780 -10.954 1.00 37.47 67 GLU B C 1
ATOM 1509 O O . GLU B 1 81 ? 47.673 -70.181 -10.238 1.00 36.05 67 GLU B O 1
ATOM 1515 N N . ALA B 1 82 ? 48.566 -68.568 -11.499 1.00 34.68 68 ALA B N 1
ATOM 1516 C CA . ALA B 1 82 ? 47.427 -67.622 -11.345 1.00 32.29 68 ALA B CA 1
ATOM 1517 C C . ALA B 1 82 ? 46.116 -68.168 -11.903 1.00 32.49 68 ALA B C 1
ATOM 1518 O O . ALA B 1 82 ? 45.088 -68.008 -11.282 1.00 31.17 68 ALA B O 1
ATOM 1520 N N . LYS B 1 83 ? 46.163 -68.801 -13.084 1.00 34.58 69 LYS B N 1
ATOM 1521 C CA . LYS B 1 83 ? 45.010 -69.453 -13.688 1.00 36.07 69 LYS B CA 1
ATOM 1522 C C . LYS B 1 83 ? 44.486 -70.529 -12.759 1.00 37.33 69 LYS B C 1
ATOM 1523 O O . LYS B 1 83 ? 43.301 -70.631 -12.553 1.00 39.11 69 LYS B O 1
ATOM 1525 N N . SER B 1 84 ? 45.379 -71.360 -12.247 1.00 37.83 70 SER B N 1
ATOM 1526 C CA . SER B 1 84 ? 45.028 -72.386 -11.321 1.00 40.30 70 SER B CA 1
ATOM 1527 C C . SER B 1 84 ? 44.341 -71.792 -10.078 1.00 37.90 70 SER B C 1
ATOM 1528 O O . SER B 1 84 ? 43.321 -72.297 -9.630 1.00 37.33 70 SER B O 1
ATOM 1531 N N . GLN B 1 85 ? 44.851 -70.681 -9.550 1.00 35.02 71 GLN B N 1
ATOM 1532 C CA . GLN B 1 85 ? 44.254 -70.131 -8.332 1.00 33.37 71 GLN B CA 1
ATOM 1533 C C . GLN B 1 85 ? 42.923 -69.468 -8.653 1.00 30.80 71 GLN B C 1
ATOM 1534 O O . GLN B 1 85 ? 42.008 -69.497 -7.852 1.00 30.98 71 GLN B O 1
ATOM 1540 N N . LEU B 1 86 ? 42.805 -68.888 -9.824 1.00 28.46 72 LEU B N 1
ATOM 1541 C CA . LEU B 1 86 ? 41.538 -68.259 -10.206 1.00 26.24 72 LEU B CA 1
ATOM 1542 C C . LEU B 1 86 ? 40.468 -69.324 -10.396 1.00 27.58 72 LEU B C 1
ATOM 1543 O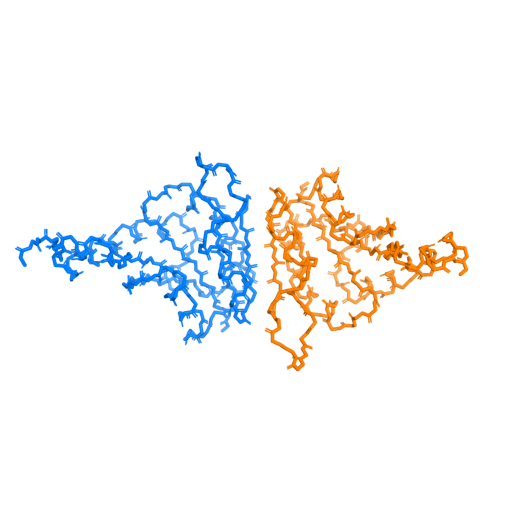 O . LEU B 1 86 ? 39.343 -69.156 -9.937 1.00 26.10 72 LEU B O 1
ATOM 1548 N N . GLU B 1 87 ? 40.836 -70.428 -11.010 1.00 30.18 73 GLU B N 1
ATOM 1549 C CA . GLU B 1 87 ? 39.876 -71.536 -11.198 1.00 33.84 73 GLU B CA 1
ATOM 1550 C C . GLU B 1 87 ? 39.356 -72.069 -9.841 1.00 34.00 73 GLU B C 1
ATOM 1551 O O . GLU B 1 87 ? 38.158 -72.282 -9.678 1.00 33.69 73 GLU B O 1
ATOM 1557 N N . ALA B 1 88 ? 40.219 -72.156 -8.843 1.00 33.78 74 ALA B N 1
ATOM 1558 C CA . ALA B 1 88 ? 39.769 -72.564 -7.524 1.00 35.87 74 ALA B CA 1
ATOM 1559 C C . ALA B 1 88 ? 38.802 -71.508 -6.928 1.00 32.85 74 ALA B C 1
ATOM 1560 O O . ALA B 1 88 ? 37.836 -71.882 -6.292 1.00 35.22 74 ALA B O 1
ATOM 1562 N N . ILE B 1 89 ? 39.076 -70.233 -7.127 1.00 30.25 75 ILE B N 1
ATOM 1563 C CA . ILE B 1 89 ? 38.213 -69.137 -6.659 1.00 28.14 75 ILE B CA 1
ATOM 1564 C C . ILE B 1 89 ? 36.831 -69.156 -7.314 1.00 27.41 75 ILE B C 1
ATOM 1565 O O . ILE B 1 89 ? 35.805 -68.918 -6.647 1.00 25.72 75 ILE B O 1
ATOM 1570 N N . ILE B 1 90 ? 36.797 -69.514 -8.596 1.00 26.69 76 ILE B N 1
ATOM 1571 C CA . ILE B 1 90 ? 35.545 -69.562 -9.322 1.00 26.57 76 ILE B CA 1
ATOM 1572 C C . ILE B 1 90 ? 34.591 -70.599 -8.727 1.00 29.04 76 ILE B C 1
ATOM 1573 O O . ILE B 1 90 ? 33.382 -70.413 -8.769 1.00 29.39 76 ILE B O 1
ATOM 1578 N N . LYS B 1 91 ? 35.132 -71.685 -8.166 1.00 30.04 77 LYS B N 1
ATOM 1579 C CA . LYS B 1 91 ? 34.340 -72.710 -7.432 1.00 32.27 77 LYS B CA 1
ATOM 1580 C C . LYS B 1 91 ? 33.599 -72.185 -6.157 1.00 31.67 77 LYS B C 1
ATOM 1581 O O . LYS B 1 91 ? 32.749 -72.869 -5.614 1.00 32.55 77 LYS B O 1
ATOM 1585 N N . LYS B 1 92 ? 33.899 -70.977 -5.717 1.00 30.28 78 LYS B N 1
ATOM 1586 C CA . LYS B 1 92 ? 33.168 -70.328 -4.601 1.00 30.13 78 LYS B CA 1
ATOM 1587 C C . LYS B 1 92 ? 31.897 -69.607 -5.108 1.00 28.63 78 LYS B C 1
ATOM 1588 O O . LYS B 1 92 ? 31.161 -69.104 -4.291 1.00 29.18 78 LYS B O 1
ATOM 1594 N N . PHE B 1 93 ? 31.688 -69.546 -6.427 1.00 26.71 79 PHE B N 1
ATOM 1595 C CA . PHE B 1 93 ? 30.490 -68.926 -7.050 1.00 27.63 79 PHE B CA 1
ATOM 1596 C C . PHE B 1 93 ? 29.503 -69.947 -7.612 1.00 30.28 79 PHE B C 1
ATOM 1597 O O . PHE B 1 93 ? 29.885 -70.975 -8.238 1.00 32.48 79 PHE B O 1
ATOM 1605 N N . ASN B 1 94 ? 28.213 -69.738 -7.361 1.00 30.66 80 ASN B N 1
ATOM 1606 C CA . ASN B 1 94 ? 27.226 -70.580 -7.969 1.00 32.88 80 ASN B CA 1
ATOM 1607 C C . ASN B 1 94 ? 26.875 -69.957 -9.321 1.00 32.89 80 ASN B C 1
ATOM 1608 O O . ASN B 1 94 ? 26.108 -68.970 -9.390 1.00 31.98 80 ASN B O 1
ATOM 1613 N N . LEU B 1 95 ? 27.477 -70.494 -10.367 1.00 32.78 81 LEU B N 1
ATOM 1614 C CA . LEU B 1 95 ? 27.240 -70.003 -11.723 1.00 33.00 81 LEU B CA 1
ATOM 1615 C C . LEU B 1 95 ? 27.205 -71.193 -12.663 1.00 36.60 81 LEU B C 1
ATOM 1616 O O . LEU B 1 95 ? 27.890 -72.166 -12.423 1.00 37.28 81 LEU B O 1
ATOM 1621 N N . PRO B 1 96 ? 26.419 -71.124 -13.743 1.00 38.99 82 PRO B N 1
ATOM 1622 C CA . PRO B 1 96 ? 26.422 -72.286 -14.632 1.00 42.80 82 PRO B CA 1
ATOM 1623 C C . PRO B 1 96 ? 27.802 -72.470 -15.311 1.00 42.49 82 PRO B C 1
ATOM 1624 O O . PRO B 1 96 ? 28.402 -71.528 -15.806 1.00 38.99 82 PRO B O 1
ATOM 1628 N N . ALA B 1 97 ? 28.301 -73.696 -15.347 1.00 45.78 83 ALA B N 1
ATOM 1629 C CA . ALA B 1 97 ? 29.668 -73.918 -15.801 1.00 46.52 83 ALA B CA 1
ATOM 1630 C C . ALA B 1 97 ? 29.872 -73.464 -17.251 1.00 47.89 83 ALA B C 1
ATOM 1631 O O . ALA B 1 97 ? 30.961 -72.970 -17.593 1.00 47.83 83 ALA B O 1
ATOM 1633 N N . ASP B 1 98 ? 28.806 -73.543 -18.055 1.00 49.43 84 ASP B N 1
ATOM 1634 C CA . ASP B 1 98 ? 28.862 -73.213 -19.485 1.00 52.84 84 ASP B CA 1
ATOM 1635 C C . ASP B 1 98 ? 28.803 -71.718 -19.792 1.00 49.41 84 ASP B C 1
ATOM 1636 O O . ASP B 1 98 ? 28.915 -71.330 -20.959 1.00 51.41 84 ASP B O 1
ATOM 1641 N N . ARG B 1 99 ? 28.594 -70.909 -18.747 1.00 44.34 85 ARG B N 1
ATOM 1642 C CA . ARG B 1 99 ? 28.434 -69.469 -18.835 1.00 41.82 85 ARG B CA 1
ATOM 1643 C C . ARG B 1 99 ? 29.616 -68.757 -18.208 1.00 37.20 85 ARG B C 1
ATOM 1644 O O . ARG B 1 99 ? 29.584 -67.555 -18.031 1.00 36.31 85 ARG B O 1
ATOM 1649 N N . VAL B 1 100 ? 30.648 -69.503 -17.855 1.00 35.99 86 VAL B N 1
ATOM 1650 C CA . VAL B 1 100 ? 31.789 -68.953 -17.163 1.00 33.17 86 VAL B CA 1
ATOM 1651 C C . VAL B 1 100 ? 33.069 -69.138 -17.941 1.00 34.02 86 VAL B C 1
ATOM 1652 O O . VAL B 1 100 ? 33.305 -70.195 -18.534 1.00 36.93 86 VAL B O 1
ATOM 1656 N N . GLN B 1 101 ? 33.906 -68.109 -17.912 1.00 33.83 87 GLN B N 1
ATOM 1657 C CA . GLN B 1 101 ? 35.228 -68.187 -18.488 1.00 35.31 87 GLN B CA 1
ATOM 1658 C C . GLN B 1 101 ? 36.288 -67.549 -17.568 1.00 30.94 87 GLN B C 1
ATOM 1659 O O . GLN B 1 101 ? 36.060 -66.503 -16.917 1.00 27.42 87 GLN B O 1
ATOM 1665 N N . ALA B 1 102 ? 37.457 -68.195 -17.463 1.00 30.02 88 ALA B N 1
ATOM 1666 C CA . ALA B 1 102 ? 38.559 -67.592 -16.699 1.00 28.30 88 ALA B CA 1
ATOM 1667 C C . ALA B 1 102 ? 39.703 -67.055 -17.576 1.00 27.73 88 ALA B C 1
ATOM 1668 O O . ALA B 1 102 ? 40.099 -67.679 -18.557 1.00 29.42 88 ALA B O 1
ATOM 1670 N N . HIS B 1 103 ? 40.304 -65.962 -17.159 1.00 26.68 89 HIS B N 1
ATOM 1671 C CA . HIS B 1 103 ? 41.345 -65.325 -17.920 1.00 27.18 89 HIS B CA 1
ATOM 1672 C C . HIS B 1 103 ? 42.449 -64.849 -17.008 1.00 26.42 89 HIS B C 1
ATOM 1673 O O . HIS B 1 103 ? 42.192 -64.349 -15.905 1.00 24.47 89 HIS B O 1
ATOM 1680 N N . VAL B 1 104 ? 43.669 -64.936 -17.500 1.00 27.90 90 VAL B N 1
ATOM 1681 C CA . VAL B 1 104 ? 44.813 -64.375 -16.807 1.00 28.23 90 VAL B CA 1
ATOM 1682 C C . VAL B 1 104 ? 45.510 -63.422 -17.769 1.00 28.53 90 VAL B C 1
ATOM 1683 O O . VAL B 1 104 ? 45.635 -63.712 -18.972 1.00 29.05 90 VAL B O 1
ATOM 1687 N N . ALA B 1 105 ? 45.963 -62.291 -17.241 1.00 27.70 91 ALA B N 1
ATOM 1688 C CA . ALA B 1 105 ? 46.665 -61.295 -18.051 1.00 28.95 91 ALA B CA 1
ATOM 1689 C C . ALA B 1 105 ? 47.857 -60.841 -17.254 1.00 31.18 91 ALA B C 1
ATOM 1690 O O . ALA B 1 105 ? 47.969 -61.159 -16.057 1.00 29.95 91 ALA B O 1
ATOM 1692 N N . GLU B 1 106 ? 48.769 -60.144 -17.918 1.00 33.74 92 GLU B N 1
ATOM 1693 C CA . GLU B 1 106 ? 49.912 -59.520 -17.284 1.00 36.10 92 GLU B CA 1
ATOM 1694 C C . GLU B 1 106 ? 49.881 -58.003 -17.542 1.00 36.47 92 GLU B C 1
ATOM 1695 O O . GLU B 1 106 ? 49.631 -57.570 -18.673 1.00 39.20 92 GLU B O 1
ATOM 1701 N N . GLY B 1 107 ? 50.163 -57.185 -16.534 1.00 33.52 93 GLY B N 1
ATOM 1702 C CA . GLY B 1 107 ? 50.228 -55.714 -16.721 1.00 32.92 93 GLY B CA 1
ATOM 1703 C C . GLY B 1 107 ? 49.725 -54.945 -15.531 1.00 31.19 93 GLY B C 1
ATOM 1704 O O . GLY B 1 107 ? 49.540 -55.529 -14.456 1.00 28.47 93 GLY B O 1
ATOM 1705 N N . SER B 1 108 ? 49.402 -53.654 -15.703 1.00 29.82 94 SER B N 1
ATOM 1706 C CA . SER B 1 108 ? 48.697 -52.942 -14.675 1.00 29.20 94 SER B CA 1
ATOM 1707 C C . SER B 1 108 ? 47.249 -53.510 -14.645 1.00 26.22 94 SER B C 1
ATOM 1708 O O . SER B 1 108 ? 46.612 -53.667 -15.694 1.00 24.79 94 SER B O 1
ATOM 1711 N N . PRO B 1 109 ? 46.726 -53.857 -13.462 1.00 24.68 95 PRO B N 1
ATOM 1712 C CA . PRO B 1 109 ? 45.379 -54.401 -13.393 1.00 21.86 95 PRO B CA 1
ATOM 1713 C C . PRO B 1 109 ? 44.312 -53.542 -14.007 1.00 21.89 95 PRO B C 1
ATOM 1714 O O . PRO B 1 109 ? 43.532 -54.029 -14.793 1.00 21.11 95 PRO B O 1
ATOM 1718 N N . LYS B 1 110 ? 44.302 -52.232 -13.706 1.00 20.27 96 LYS B N 1
ATOM 1719 C CA . LYS B 1 110 ? 43.295 -51.388 -14.297 1.00 19.49 96 LYS B CA 1
ATOM 1720 C C . LYS B 1 110 ? 43.427 -51.416 -15.835 1.00 20.09 96 LYS B C 1
ATOM 1721 O O . LYS B 1 110 ? 42.398 -51.455 -16.492 1.00 21.94 96 LYS B O 1
ATOM 1727 N N . ASP B 1 111 ? 44.623 -51.438 -16.371 1.00 21.08 97 ASP B N 1
ATOM 1728 C CA . ASP B 1 111 ? 44.814 -51.393 -17.857 1.00 24.02 97 ASP B CA 1
ATOM 1729 C C . ASP B 1 111 ? 44.145 -52.631 -18.439 1.00 23.78 97 ASP B C 1
ATOM 1730 O O . ASP B 1 111 ? 43.450 -52.575 -19.475 1.00 24.44 97 ASP B O 1
ATOM 1735 N N . LYS B 1 112 ? 44.468 -53.789 -17.873 1.00 23.07 98 LYS B N 1
ATOM 1736 C CA . LYS B 1 112 ? 44.022 -55.008 -18.497 1.00 22.50 98 LYS B CA 1
ATOM 1737 C C . LYS B 1 112 ? 42.520 -55.244 -18.256 1.00 20.83 98 LYS B C 1
ATOM 1738 O O . LYS B 1 112 ? 41.894 -55.861 -19.093 1.00 20.90 98 LYS B O 1
ATOM 1744 N N . ILE B 1 113 ? 41.984 -54.803 -17.132 1.00 20.42 99 ILE B N 1
ATOM 1745 C CA . ILE B 1 113 ? 40.543 -54.791 -16.863 1.00 18.74 99 ILE B CA 1
ATOM 1746 C C . ILE B 1 113 ? 39.771 -53.941 -17.838 1.00 19.94 99 ILE B C 1
ATOM 1747 O O . ILE B 1 113 ? 38.783 -54.397 -18.452 1.00 20.88 99 ILE B O 1
ATOM 1752 N N . LEU B 1 114 ? 40.242 -52.700 -18.035 1.00 19.85 100 LEU B N 1
ATOM 1753 C CA . LEU B 1 114 ? 39.604 -51.850 -18.973 1.00 20.55 100 LEU B CA 1
ATOM 1754 C C . LEU B 1 114 ? 39.722 -52.350 -20.375 1.00 22.06 100 LEU B C 1
ATOM 1755 O O . LEU B 1 114 ? 38.784 -52.175 -21.147 1.00 22.52 100 LEU B O 1
ATOM 1760 N N . GLU B 1 115 ? 40.868 -52.928 -20.755 1.00 22.32 101 GLU B N 1
ATOM 1761 C CA . GLU B 1 115 ? 41.026 -53.413 -22.092 1.00 24.86 101 GLU B CA 1
ATOM 1762 C C . GLU B 1 115 ? 39.998 -54.602 -22.324 1.00 24.83 101 GLU B C 1
ATOM 1763 O O . GLU B 1 115 ? 39.343 -54.714 -23.392 1.00 24.97 101 GLU B O 1
ATOM 1769 N N . MET B 1 116 ? 39.889 -55.496 -21.351 1.00 22.74 102 MET B N 1
ATOM 1770 C CA A MET B 1 116 ? 38.989 -56.651 -21.524 0.50 22.89 102 MET B CA 1
ATOM 1771 C CA B MET B 1 116 ? 38.990 -56.662 -21.462 0.50 24.40 102 MET B CA 1
ATOM 1772 C C . MET B 1 116 ? 37.526 -56.200 -21.519 1.00 23.11 102 MET B C 1
ATOM 1773 O O . MET B 1 116 ? 36.683 -56.768 -22.283 1.00 24.71 102 MET B O 1
ATOM 1782 N N . ALA B 1 117 ? 37.223 -55.167 -20.745 1.00 22.59 103 ALA B N 1
ATOM 1783 C CA . ALA B 1 117 ? 35.866 -54.619 -20.742 1.00 22.94 103 ALA B CA 1
ATOM 1784 C C . ALA B 1 117 ? 35.497 -54.114 -22.120 1.00 26.46 103 ALA B C 1
ATOM 1785 O O . ALA B 1 117 ? 34.335 -54.168 -22.517 1.00 27.28 103 ALA B O 1
ATOM 1787 N N . LYS B 1 118 ? 36.452 -53.514 -22.832 1.00 27.28 104 LYS B N 1
ATOM 1788 C CA . LYS B 1 118 ? 36.178 -53.033 -24.199 1.00 30.33 104 LYS B CA 1
ATOM 1789 C C . LYS B 1 118 ? 36.158 -54.137 -25.222 1.00 31.95 104 LYS B C 1
ATOM 1790 O O . LYS B 1 118 ? 35.380 -54.089 -26.185 1.00 33.55 104 LYS B O 1
ATOM 1795 N N . LYS B 1 119 ? 37.004 -55.147 -25.043 1.00 30.70 105 LYS B N 1
ATOM 1796 C CA . LYS B 1 119 ? 37.172 -56.213 -26.033 1.00 34.18 105 LYS B CA 1
ATOM 1797 C C . LYS B 1 119 ? 36.010 -57.221 -25.973 1.00 32.97 105 LYS B C 1
ATOM 1798 O O . LYS B 1 119 ? 35.573 -57.693 -26.978 1.00 34.55 105 LYS B O 1
ATOM 1802 N N . LEU B 1 120 ? 35.466 -57.517 -24.786 1.00 29.32 106 LEU B N 1
ATOM 1803 C CA . LEU B 1 120 ? 34.431 -58.560 -24.711 1.00 29.69 106 LEU B CA 1
ATOM 1804 C C . LEU B 1 120 ? 33.206 -58.307 -25.638 1.00 32.56 106 LEU B C 1
ATOM 1805 O O . LEU B 1 120 ? 32.836 -59.159 -26.421 1.00 35.42 106 LEU B O 1
ATOM 1810 N N . PRO B 1 121 ? 32.592 -57.125 -25.596 1.00 32.32 107 PRO B N 1
ATOM 1811 C CA . PRO B 1 121 ? 32.678 -56.095 -24.608 1.00 30.38 107 PRO B CA 1
ATOM 1812 C C . PRO B 1 121 ? 31.803 -56.447 -23.383 1.00 28.30 107 PRO B C 1
ATOM 1813 O O . PRO B 1 121 ? 30.847 -57.245 -23.507 1.00 29.78 107 PRO B O 1
ATOM 1817 N N . ALA B 1 122 ? 32.154 -55.895 -22.231 1.00 25.75 108 ALA B N 1
ATOM 1818 C CA . ALA B 1 122 ? 31.364 -56.061 -21.032 1.00 24.08 108 ALA B CA 1
ATOM 1819 C C . ALA B 1 122 ? 30.176 -55.080 -20.930 1.00 25.38 108 ALA B C 1
ATOM 1820 O O . ALA B 1 122 ? 30.249 -53.900 -21.366 1.00 24.57 108 ALA B O 1
ATOM 1822 N N . ASP B 1 123 ? 29.071 -55.584 -20.378 1.00 24.47 109 ASP B N 1
ATOM 1823 C CA . ASP B 1 123 ? 27.912 -54.768 -20.060 1.00 25.85 109 ASP B CA 1
ATOM 1824 C C . ASP B 1 123 ? 27.978 -54.295 -18.598 1.00 24.80 109 ASP B C 1
ATOM 1825 O O . ASP B 1 123 ? 27.315 -53.325 -18.220 1.00 25.00 109 ASP B O 1
ATOM 1830 N N . MET B 1 124 ? 28.712 -55.023 -17.768 1.00 22.70 110 MET B N 1
ATOM 1831 C CA . MET B 1 124 ? 28.925 -54.609 -16.385 1.00 22.53 110 MET B CA 1
ATOM 1832 C C . MET B 1 124 ? 30.267 -55.131 -15.895 1.00 21.61 110 MET B C 1
ATOM 1833 O O . MET B 1 124 ? 30.711 -56.241 -16.328 1.00 20.89 110 MET B O 1
ATOM 1838 N N . VAL B 1 125 ? 30.926 -54.325 -15.053 1.00 19.06 111 VAL B N 1
ATOM 1839 C CA . VAL B 1 125 ? 32.101 -54.772 -14.354 1.00 18.81 111 VAL B CA 1
ATOM 1840 C C . VAL B 1 125 ? 31.765 -54.761 -12.887 1.00 17.67 111 VAL B C 1
ATOM 1841 O O . VAL B 1 125 ? 31.238 -53.818 -12.420 1.00 18.36 111 VAL B O 1
ATOM 1845 N N . ILE B 1 126 ? 32.055 -55.837 -12.206 1.00 15.74 112 ILE B N 1
ATOM 1846 C CA . ILE B 1 126 ? 31.765 -55.952 -10.754 1.00 16.24 112 ILE B CA 1
ATOM 1847 C C . ILE B 1 126 ? 33.062 -56.027 -10.019 1.00 15.95 112 ILE B C 1
ATOM 1848 O O . ILE B 1 126 ? 33.821 -56.988 -10.230 1.00 16.38 112 ILE B O 1
ATOM 1853 N N . ILE B 1 127 ? 33.318 -55.037 -9.145 1.00 15.93 113 ILE B N 1
ATOM 1854 C CA A ILE B 1 127 ? 34.614 -54.857 -8.453 0.60 15.70 113 ILE B CA 1
ATOM 1855 C CA B ILE B 1 127 ? 34.620 -54.844 -8.496 0.40 15.88 113 ILE B CA 1
ATOM 1856 C C . ILE B 1 127 ? 34.383 -54.504 -6.990 1.00 17.54 113 ILE B C 1
ATOM 1857 O O . ILE B 1 127 ? 33.374 -53.886 -6.636 1.00 21.99 113 ILE B O 1
ATOM 1866 N N . ALA B 1 128 ? 35.283 -54.896 -6.088 1.00 15.43 114 ALA B N 1
ATOM 1867 C CA . ALA B 1 128 ? 35.174 -54.444 -4.736 1.00 15.46 114 ALA B CA 1
ATOM 1868 C C . ALA B 1 128 ? 35.830 -53.046 -4.689 1.00 16.18 114 ALA B C 1
ATOM 1869 O O . ALA B 1 128 ? 36.691 -52.726 -5.528 1.00 15.55 114 ALA B O 1
ATOM 1871 N N . SER B 1 129 ? 35.500 -52.300 -3.646 1.00 17.64 115 SER B N 1
ATOM 1872 C CA . SER B 1 129 ? 35.931 -50.905 -3.518 1.00 16.93 115 SER B CA 1
ATOM 1873 C C . SER B 1 129 ? 37.449 -50.769 -3.326 1.00 17.67 115 SER B C 1
ATOM 1874 O O . SER B 1 129 ? 38.090 -49.895 -3.959 1.00 17.76 115 SER B O 1
ATOM 1877 N N . HIS B 1 130 ? 37.990 -51.566 -2.394 1.00 17.76 116 HIS B N 1
ATOM 1878 C CA . HIS B 1 130 ? 39.383 -51.395 -1.855 1.00 18.57 116 HIS B CA 1
ATOM 1879 C C . HIS B 1 130 ? 39.616 -52.437 -0.776 1.00 22.15 116 HIS B C 1
ATOM 1880 O O . HIS B 1 130 ? 38.680 -53.055 -0.276 1.00 21.77 116 HIS B O 1
ATOM 1887 N N . ARG B 1 131 ? 40.860 -52.647 -0.425 1.00 22.14 117 ARG B N 1
ATOM 1888 C CA . ARG B 1 131 ? 41.167 -53.471 0.756 1.00 25.46 117 ARG B CA 1
ATOM 1889 C C . ARG B 1 131 ? 40.987 -52.695 2.030 1.00 26.64 117 ARG B C 1
ATOM 1890 O O . ARG B 1 131 ? 41.778 -51.801 2.345 1.00 26.76 117 ARG B O 1
ATOM 1898 N N . PRO B 1 132 ? 39.987 -53.065 2.863 1.00 29.14 118 PRO B N 1
ATOM 1899 C CA . PRO B 1 132 ? 39.772 -52.200 3.993 1.00 32.97 118 PRO B CA 1
ATOM 1900 C C . PRO B 1 132 ? 40.918 -52.409 4.976 1.00 38.20 118 PRO B C 1
ATOM 1901 O O . PRO B 1 132 ? 41.372 -53.522 5.167 1.00 41.10 118 PRO B O 1
ATOM 1905 N N . ASP B 1 133 ? 41.418 -51.346 5.549 1.00 46.66 119 ASP B N 1
ATOM 1906 C CA . ASP B 1 133 ? 42.462 -51.506 6.548 1.00 50.38 119 ASP B CA 1
ATOM 1907 C C . ASP B 1 133 ? 42.500 -50.245 7.349 1.00 56.33 119 ASP B C 1
ATOM 1908 O O . ASP B 1 133 ? 41.575 -49.398 7.265 1.00 55.82 119 ASP B O 1
ATOM 1913 N N . ILE B 1 134 ? 43.540 -50.120 8.162 1.00 62.07 120 ILE B N 1
ATOM 1914 C CA . ILE B 1 134 ? 43.610 -49.065 9.150 1.00 67.74 120 ILE B CA 1
ATOM 1915 C C . ILE B 1 134 ? 43.850 -47.648 8.533 1.00 66.51 120 ILE B C 1
ATOM 1916 O O . ILE B 1 134 ? 43.704 -46.615 9.208 1.00 72.00 120 ILE B O 1
ATOM 1921 N N . THR B 1 135 ? 44.192 -47.624 7.250 1.00 62.64 121 THR B N 1
ATOM 1922 C CA . THR B 1 135 ? 44.404 -46.405 6.463 1.00 59.18 121 THR B CA 1
ATOM 1923 C C . THR B 1 135 ? 43.136 -45.697 6.001 1.00 55.33 121 THR B C 1
ATOM 1924 O O . THR B 1 135 ? 42.058 -46.300 5.883 1.00 53.23 121 THR B O 1
ATOM 1928 N N . THR B 1 136 ? 43.343 -44.432 5.651 1.00 51.96 122 THR B N 1
ATOM 1929 C CA . THR B 1 136 ? 42.313 -43.481 5.299 1.00 48.55 122 THR B CA 1
ATOM 1930 C C . THR B 1 136 ? 41.697 -43.672 3.889 1.00 40.80 122 THR B C 1
ATOM 1931 O O . THR B 1 136 ? 40.672 -43.043 3.581 1.00 39.27 122 THR B O 1
ATOM 1935 N N . TYR B 1 137 ? 42.266 -44.500 3.019 1.00 34.90 123 TYR B N 1
ATOM 1936 C CA . TYR B 1 137 ? 41.667 -44.582 1.672 1.00 30.11 123 TYR B CA 1
ATOM 1937 C C . TYR B 1 137 ? 40.297 -45.248 1.622 1.00 29.44 123 TYR B C 1
ATOM 1938 O O . TYR B 1 137 ? 40.034 -46.183 2.366 1.00 28.95 123 TYR B O 1
ATOM 1947 N N . LEU B 1 138 ? 39.470 -44.825 0.665 1.00 27.54 124 LEU B N 1
ATOM 1948 C CA . LEU B 1 138 ? 38.075 -45.305 0.520 1.00 26.46 124 LEU B CA 1
ATOM 1949 C C . LEU B 1 138 ? 37.805 -46.018 -0.770 1.00 24.39 124 LEU B C 1
ATOM 1950 O O . LEU B 1 138 ? 36.812 -46.784 -0.936 1.00 23.78 124 LEU B O 1
ATOM 1955 N N . LEU B 1 139 ? 38.718 -45.838 -1.720 1.00 21.64 125 LEU B N 1
ATOM 1956 C CA . LEU B 1 139 ? 38.593 -46.430 -3.037 1.00 20.02 125 LEU B CA 1
ATOM 1957 C C . LEU B 1 139 ? 39.975 -46.792 -3.556 1.00 18.28 125 LEU B C 1
ATOM 1958 O O . LEU B 1 139 ? 40.874 -45.961 -3.480 1.00 19.07 125 LEU B O 1
ATOM 1963 N N . GLY B 1 140 ? 40.160 -48.036 -3.987 1.00 16.53 126 GLY B N 1
ATOM 1964 C CA . GLY B 1 140 ? 41.460 -48.553 -4.356 1.00 17.15 126 GLY B CA 1
ATOM 1965 C C . GLY B 1 140 ? 41.824 -47.976 -5.734 1.00 17.74 126 GLY B C 1
ATOM 1966 O O . GLY B 1 140 ? 40.929 -47.481 -6.469 1.00 17.20 126 GLY B O 1
ATOM 1967 N N . SER B 1 141 ? 43.101 -48.004 -6.062 1.00 17.72 127 SER B N 1
ATOM 1968 C CA A SER B 1 141 ? 43.586 -47.416 -7.334 0.80 19.86 127 SER B CA 1
ATOM 1969 C CA B SER B 1 141 ? 43.552 -47.397 -7.314 0.20 18.80 127 SER B CA 1
ATOM 1970 C C . SER B 1 141 ? 42.984 -48.065 -8.563 1.00 17.96 127 SER B C 1
ATOM 1971 O O . SER B 1 141 ? 42.652 -47.369 -9.516 1.00 17.83 127 SER B O 1
ATOM 1976 N N . ASN B 1 142 ? 42.767 -49.385 -8.532 1.00 15.92 128 ASN B N 1
ATOM 1977 C CA . ASN B 1 142 ? 42.197 -50.056 -9.664 1.00 16.29 128 ASN B CA 1
ATOM 1978 C C . ASN B 1 142 ? 40.667 -49.841 -9.738 1.00 16.71 128 ASN B C 1
ATOM 1979 O O . ASN B 1 142 ? 40.155 -49.599 -10.804 1.00 16.69 128 ASN B O 1
ATOM 1984 N N . ALA B 1 143 ? 39.963 -49.873 -8.588 1.00 15.27 129 ALA B N 1
ATOM 1985 C CA . ALA B 1 143 ? 38.506 -49.639 -8.565 1.00 15.23 129 ALA B CA 1
ATOM 1986 C C . ALA B 1 143 ? 38.253 -48.239 -9.080 1.00 15.95 129 ALA B C 1
ATOM 1987 O O . ALA B 1 143 ? 37.339 -47.992 -9.823 1.00 16.81 129 ALA B O 1
ATOM 1989 N N . ALA B 1 144 ? 39.090 -47.292 -8.673 1.00 16.01 130 ALA B N 1
ATOM 1990 C CA . ALA B 1 144 ? 38.871 -45.911 -9.014 1.00 17.24 130 ALA B CA 1
ATOM 1991 C C . ALA B 1 144 ? 39.007 -45.719 -10.508 1.00 17.92 130 ALA B C 1
ATOM 1992 O O . ALA B 1 144 ? 38.150 -45.059 -11.110 1.00 20.00 130 ALA B O 1
ATOM 1994 N N . ALA B 1 145 ? 40.057 -46.279 -11.086 1.00 18.22 131 ALA B N 1
ATOM 1995 C CA . ALA B 1 145 ? 40.278 -46.125 -12.532 1.00 19.04 131 ALA B CA 1
ATOM 1996 C C . ALA B 1 145 ? 39.177 -46.870 -13.322 1.00 18.66 131 ALA B C 1
ATOM 1997 O O . ALA B 1 145 ? 38.746 -46.410 -14.387 1.00 19.16 131 ALA B O 1
ATOM 1999 N N . VAL B 1 146 ? 38.776 -48.033 -12.848 1.00 16.29 132 VAL B N 1
ATOM 2000 C CA . VAL B 1 146 ? 37.747 -48.780 -13.552 1.00 17.38 132 VAL B CA 1
ATOM 2001 C C . VAL B 1 146 ? 36.402 -48.089 -13.539 1.00 16.66 132 VAL B C 1
ATOM 2002 O O . VAL B 1 146 ? 35.718 -47.998 -14.563 1.00 18.48 132 VAL B O 1
ATOM 2006 N N . VAL B 1 147 ? 35.967 -47.653 -12.362 1.00 16.66 133 VAL B N 1
ATOM 2007 C CA . VAL B 1 147 ? 34.682 -46.945 -12.295 1.00 18.28 133 VAL B CA 1
ATOM 2008 C C . VAL B 1 147 ? 34.696 -45.686 -13.127 1.00 19.33 133 VAL B C 1
ATOM 2009 O O . VAL B 1 147 ? 33.684 -45.365 -13.710 1.00 19.56 133 VAL B O 1
ATOM 2013 N N . ARG B 1 148 ? 35.830 -44.969 -13.239 1.00 18.53 134 ARG B N 1
ATOM 2014 C CA . ARG B 1 148 ? 35.917 -43.765 -13.973 1.00 19.78 134 ARG B CA 1
ATOM 2015 C C . 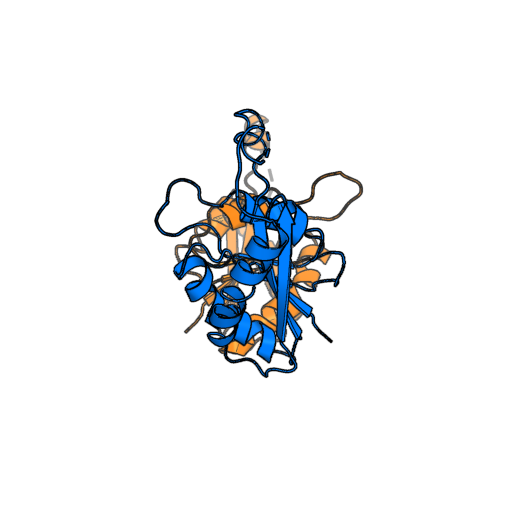ARG B 1 148 ? 35.943 -44.018 -15.502 1.00 19.42 134 ARG B C 1
ATOM 2016 O O . ARG B 1 148 ? 35.295 -43.290 -16.239 1.00 21.18 134 ARG B O 1
ATOM 2024 N N . HIS B 1 149 ? 36.717 -44.999 -15.945 1.00 19.89 135 HIS B N 1
ATOM 2025 C CA . HIS B 1 149 ? 37.091 -45.130 -17.380 1.00 21.00 135 HIS B CA 1
ATOM 2026 C C . HIS B 1 149 ? 36.336 -46.172 -18.142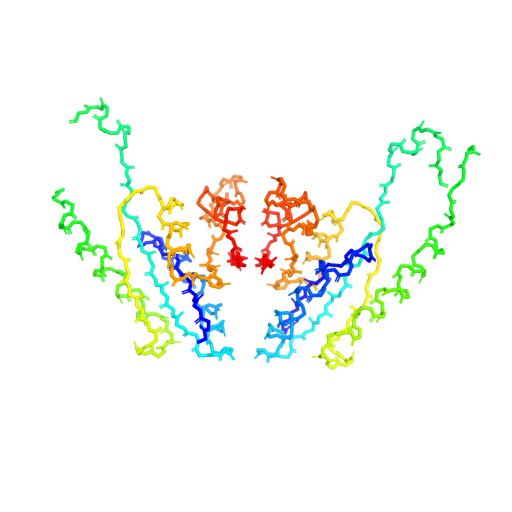 1.00 21.42 135 HIS B C 1
ATOM 2027 O O . HIS B 1 149 ? 36.352 -46.150 -19.388 1.00 23.10 135 HIS B O 1
ATOM 2034 N N . ALA B 1 150 ? 35.616 -47.042 -17.446 1.00 20.41 136 ALA B N 1
ATOM 2035 C CA . ALA B 1 150 ? 34.817 -48.051 -18.139 1.00 20.51 136 ALA B CA 1
ATOM 2036 C C . ALA B 1 150 ? 33.722 -47.379 -18.957 1.00 22.60 136 ALA B C 1
ATOM 2037 O O . ALA B 1 150 ? 33.187 -46.341 -18.563 1.00 23.26 136 ALA B O 1
ATOM 2039 N N . GLU B 1 151 ? 33.432 -47.958 -20.115 1.00 23.63 137 GLU B N 1
ATOM 2040 C CA . GLU B 1 151 ? 32.367 -47.481 -20.935 1.00 27.03 137 GLU B CA 1
ATOM 2041 C C . GLU B 1 151 ? 31.054 -48.061 -20.555 1.00 25.42 137 GLU B C 1
ATOM 2042 O O . GLU B 1 151 ? 30.042 -47.552 -21.001 1.00 26.40 137 GLU B O 1
ATOM 2048 N N . CYS B 1 152 ? 31.062 -49.116 -19.754 1.00 24.40 138 CYS B N 1
ATOM 2049 C CA . CYS B 1 152 ? 29.829 -49.753 -19.283 1.00 23.75 138 CYS B CA 1
ATOM 2050 C C . CYS B 1 152 ? 29.568 -49.471 -17.780 1.00 22.26 138 CYS B C 1
ATOM 2051 O O . CYS B 1 152 ? 30.363 -48.857 -17.111 1.00 20.77 138 CYS B O 1
ATOM 2054 N N . SER B 1 153 ? 28.428 -49.956 -17.310 1.00 20.97 139 SER B N 1
ATOM 2055 C CA . SER B 1 153 ? 28.125 -49.841 -15.883 1.00 21.02 139 SER B CA 1
ATOM 2056 C C . SER B 1 153 ? 29.132 -50.554 -15.020 1.00 18.88 139 SER B C 1
ATOM 2057 O O . SER B 1 153 ? 29.747 -51.620 -15.376 1.00 18.40 139 SER B O 1
ATOM 2060 N N . VAL B 1 154 ? 29.351 -50.001 -13.829 1.00 18.50 140 VAL B N 1
ATOM 2061 C CA . VAL B 1 154 ? 30.275 -50.555 -12.895 1.00 16.86 140 VAL B CA 1
ATOM 2062 C C . VAL B 1 154 ? 29.661 -50.610 -11.501 1.00 17.00 140 VAL B C 1
ATOM 2063 O O . VAL B 1 154 ? 29.135 -49.585 -11.035 1.00 17.18 140 VAL B O 1
ATOM 2067 N N . LEU B 1 155 ? 29.576 -51.835 -10.954 1.00 16.73 141 LEU B N 1
ATOM 2068 C CA . LEU B 1 155 ? 29.123 -52.040 -9.562 1.00 17.83 141 LEU B CA 1
ATOM 2069 C C . LEU B 1 155 ? 30.345 -52.116 -8.639 1.00 18.26 141 LEU B C 1
ATOM 2070 O O . LEU B 1 155 ? 31.233 -53.035 -8.748 1.00 16.57 141 LEU B O 1
ATOM 2075 N N . VAL B 1 156 ? 30.429 -51.166 -7.720 1.00 18.57 142 VAL B N 1
ATOM 2076 C CA . VAL B 1 156 ? 31.519 -51.074 -6.769 1.00 17.61 142 VAL B CA 1
ATOM 2077 C C . VAL B 1 156 ? 30.941 -51.621 -5.463 1.00 18.98 142 VAL B C 1
ATOM 2078 O O . VAL B 1 156 ? 29.994 -51.062 -4.865 1.00 19.32 142 VAL B O 1
ATOM 2082 N N . VAL B 1 157 ? 31.450 -52.798 -5.056 1.00 18.12 143 VAL B N 1
ATOM 2083 C CA . VAL B 1 157 ? 30.872 -53.540 -3.966 1.00 18.94 143 VAL B CA 1
ATOM 2084 C C . VAL B 1 157 ? 31.520 -53.203 -2.614 1.00 18.16 143 VAL B C 1
ATOM 2085 O O . VAL B 1 157 ? 32.747 -53.106 -2.520 1.00 16.63 143 VAL B O 1
ATOM 2089 N N . ARG B 1 158 ? 30.673 -52.916 -1.676 1.00 19.15 144 ARG B N 1
ATOM 2090 C CA . ARG B 1 158 ? 31.016 -52.779 -0.214 1.00 21.06 144 ARG B CA 1
ATOM 2091 C C . ARG B 1 158 ? 30.252 -53.698 0.685 1.00 23.58 144 ARG B C 1
ATOM 2092 O O . ARG B 1 158 ? 29.120 -54.132 0.385 1.00 25.42 144 ARG B O 1
#

Foldseek 3Di:
DAEEEEEDALVDDVQLVQCQVVVQVVCVVDVAAYEYEYEAEDDVPVVVVVYVCHYDDDPVVVQVVVQVSVVVSVVVHPHPPVSYDYYYYYYDSLVVSQVPCPVVVHQEYEGEQDDPVDDPDRRDPNRVSCCVRHPHHYHYTD/DAEEEEEDALVDPCQLVQCQVVVQVVCVVDVAQYEYEYEAEDDVVVVVVPPDPVVVQVVVQVSVVVSCVVHDHPPVRYDYYYYYYDSLVVSQVPCPVVVHQEYEGEADDDDPDDDGGDPSRVSCCVPHPHYYHHTD

Sequence (278 aa):
NRTILVPIDISDSELTQRVISHVEAEAKIDDAKVHFLTVIPSLPYYASSLGLASAELPAMDDLKAEAKSSQLEAIIKKFNLPADRVQAHVAEGSPKDKILEEMMAKKLPADMVIIIASHRPDITTYLLGSNAAAVVRHAECSVLVVRNRTILVPIDISDSELTQRVISHVEAEAKIDDAKVHFLTVIPSLPYYASLGPAMDDLKAEAKSQLEAIIKKFNLPADRVQAHVAEGSPKDKILEMMAKKLPADMVIIIASHRPDITTYLLGSSNAAAVVRHAECSVLVVR

=== Feature glossary ===
Feature key, reading from the visual/contextual features back to the raw sequence:

Rendered structure images. Structure images are PyMOL renders from six orthogonal camera directions. Cartoon representation draws helices as coils and strands as arrows; sticks shows the backbone as bonds; surface shows the solvent-excluded envelope. Rainbow coloring maps sequence position to hue (blue→red, N→C); chain coloring assigns a distinct color per polypeptide.

Contact-map, Ramachandran, and PAE plots. Three diagnostic plots accompany the record. The Cα contact map visualizes the tertiary structure as a 2D adjacency matrix (8 Å cutoff, sequence-local contacts suppressed). The Ramachandran plot shows the distribution of backbone (φ, ψ) torsions, with points in the α and β basins reflecting secondary structure content. The PAE plot shows AlphaFold's inter-residue confidence as a color matrix.

InterPro / GO / CATH / organism. The annotation block draws on four external resources. InterPro: which protein families and domains the sequence belongs to. GO: standardized terms for what the protein does, what process it participates in, and where in the cell it acts. CATH: which structural fold it has in the CATH hierarchy. Organism: the species of origin.

Nearest PDB structures. Structural nearest neighbors (via Foldseek easy-search vs the PDB). Reported per hit: target PDB id, E-value, and alignment TM-score. A TM-score above ~0.5 is the conventional threshold for 'same fold'.

Predicted aligned error. Predicted aligned error is AlphaFold's pairwise confidence. Unlike pLDDT (per-residue), PAE is per-residue-pair and captures whether two parts of the structure are correctly placed relative to each other. Units are ångströms of expected positional error.

Solvent-accessible surface area. SASA measures how much of the protein is reachable by solvent. It is computed by rolling a water-sized probe over the atomic surface and summing the exposed area (Å²). Per-residue SASA distinguishes core (buried, low SASA) from surface (exposed, high SASA) residues; total SASA is a whole-molecule size measure.

B-factor. Crystallographic B-factors measure how much each atom's electron density is smeared out, in Å². They rise in mobile loops and surface residues and fall in the buried interior. In AlphaFold models this column is repurposed to hold pLDDT instead.

pLDDT. For AlphaFold models, the B-factor field carries pLDDT — the model's own estimate of local accuracy on a 0–100 scale. Regions with pLDDT<50 should be treated as essentially unmodeled; they often correspond to intrinsically disordered segments.

Backbone torsions (φ/ψ). φ (phi) and ψ (psi) are the two rotatable backbone dihedrals per residue: φ is the C(i-1)–N–Cα–C torsion, ψ is the N–Cα–C–N(i+1) torsion, both in degrees on (−180°, 180°]. α-helical residues cluster near (−60°, −45°); β-strand residues near (−120°, +130°). A Ramachandran plot is simply a scatter of (φ, ψ) for every residue.

Radius of gyration, Cα contacts, bounding box. Radius of gyration (Rg) is the root-mean-square distance of Cα atoms from their centroid — a single number for overall size and compactness. A globular domain of N residues has Rg ≈ 2.2·N^0.38 Å; an extended or disordered chain has a much larger Rg. The Cα contact count is the number of residue pairs whose Cα atoms are within 8 Å and are more than four positions apart in sequence — a standard proxy for tertiary packing density. The bounding box is the smallest axis-aligned box enclosing all Cα atoms.

Secondary structure (3-state, P-SEA). Three-state secondary structure (P-SEA) collapses the eight DSSP classes into helix (a), strand (b), and coil (c). P-SEA assigns these from Cα geometry alone — distances and angles — without requiring backbone oxygens, so it works on any Cα trace.

Secondary structure (8-state, DSSP). Secondary structure is the local, repeating backbone conformation. DSSP classifies it into eight states by reading the hydrogen-bond network: three helix types (H, G, I), two β types (E, B), two non-regular types (T, S), and unstructured coil (-).

Foldseek 3Di. The Foldseek 3Di string encodes local tertiary geometry as a 20-letter alphabet — one character per residue — derived from the relative positions of nearby Cα atoms. Unlike the amino-acid sequence, 3Di is a direct function of the 3D structure, so two proteins with the same fold have similar 3Di strings even at low sequence identity.

mmCIF coordinates. Structure coordinates are given as an mmCIF _atom_site loop: one row per atom with element, residue name, chain id, sequence number, and x/y/z position in Å. Only the four main-chain atoms per residue are included here; side chains are omitted to keep the record compact.

Sequence. This is the polypeptide sequence — one letter per residue, N-terminus first. Length ranges from a few dozen residues for small domains to over a thousand for large multi-domain proteins.